Protein AF-A0A183D7R4-F1 (afdb_monomer)

Structure (mmCIF, N/CA/C/O backbone):
data_AF-A0A183D7R4-F1
#
_entry.id   AF-A0A183D7R4-F1
#
loop_
_atom_site.group_PDB
_atom_site.id
_atom_site.type_symbol
_atom_site.label_atom_id
_atom_site.label_alt_id
_atom_site.label_comp_id
_atom_site.label_asym_id
_atom_site.label_entity_id
_atom_site.label_seq_id
_atom_site.pdbx_PDB_ins_code
_atom_site.Cartn_x
_atom_site.Cartn_y
_atom_site.Cartn_z
_atom_site.occupancy
_atom_site.B_iso_or_equiv
_atom_site.auth_seq_id
_atom_site.auth_comp_id
_atom_site.auth_asym_id
_atom_site.auth_atom_id
_atom_site.pdbx_PDB_model_num
ATOM 1 N N . MET A 1 1 ? -26.078 1.541 -14.357 1.00 52.88 1 MET A N 1
ATOM 2 C CA . MET A 1 1 ? -24.646 1.192 -14.302 1.00 52.88 1 MET A CA 1
ATOM 3 C C . MET A 1 1 ? -24.391 0.589 -12.940 1.00 52.88 1 MET A C 1
ATOM 5 O O . MET A 1 1 ? -25.022 1.042 -11.991 1.00 52.88 1 MET A O 1
ATOM 9 N N . LEU A 1 2 ? -23.566 -0.450 -12.863 1.00 51.59 2 LEU A N 1
ATOM 10 C CA . LEU A 1 2 ? -23.212 -1.108 -11.606 1.00 51.59 2 LEU A CA 1
ATOM 11 C C . LEU A 1 2 ? -21.737 -0.819 -11.317 1.00 51.59 2 LEU A C 1
ATOM 13 O O . LEU A 1 2 ? -20.894 -1.116 -12.163 1.00 51.59 2 LEU A O 1
ATOM 17 N N . ALA A 1 3 ? -21.449 -0.221 -10.162 1.00 52.34 3 ALA A N 1
ATOM 18 C CA . ALA A 1 3 ? -20.092 -0.058 -9.651 1.00 52.34 3 ALA A CA 1
ATOM 19 C C . ALA A 1 3 ? -19.776 -1.248 -8.752 1.00 52.34 3 ALA A C 1
ATOM 21 O O . ALA A 1 3 ? -20.491 -1.472 -7.774 1.00 52.34 3 ALA A O 1
ATOM 22 N N . VAL A 1 4 ? -18.742 -2.008 -9.109 1.00 51.97 4 VAL A N 1
ATOM 23 C CA . VAL A 1 4 ? -18.307 -3.178 -8.345 1.00 51.97 4 VAL A CA 1
ATOM 24 C C . VAL A 1 4 ? -16.869 -2.962 -7.928 1.00 51.97 4 VAL A C 1
AT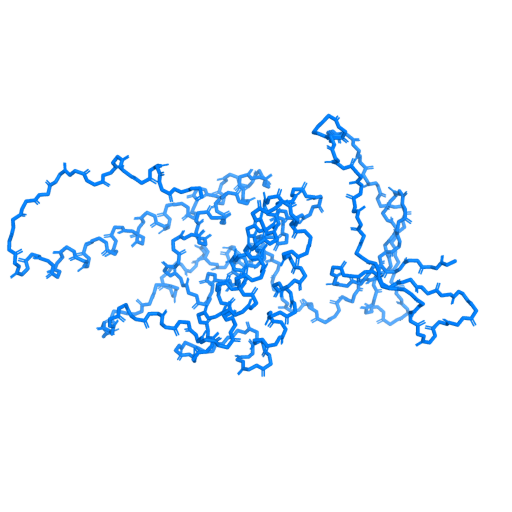OM 26 O O . VAL A 1 4 ? -15.965 -3.017 -8.759 1.00 51.97 4 VAL A O 1
ATOM 29 N N . ALA A 1 5 ? -16.648 -2.708 -6.647 1.00 53.31 5 ALA A N 1
ATOM 30 C CA . ALA A 1 5 ? -15.299 -2.682 -6.109 1.00 53.31 5 ALA A CA 1
ATOM 31 C C . ALA A 1 5 ? -14.806 -4.110 -5.885 1.00 53.31 5 ALA A C 1
ATOM 33 O O . ALA A 1 5 ? -15.478 -4.897 -5.227 1.00 53.31 5 ALA A O 1
ATOM 34 N N . LEU A 1 6 ? -13.649 -4.439 -6.455 1.00 54.78 6 LEU A N 1
ATOM 35 C CA . LEU A 1 6 ? -12.972 -5.721 -6.262 1.00 54.78 6 LEU A CA 1
ATOM 36 C C . LEU A 1 6 ? -11.860 -5.561 -5.212 1.00 54.78 6 LEU A C 1
ATOM 38 O O . LEU A 1 6 ? -11.685 -4.489 -4.640 1.00 54.78 6 LEU A O 1
ATOM 42 N N . ASN A 1 7 ? -11.055 -6.599 -4.984 1.00 49.75 7 ASN A N 1
ATOM 43 C CA . ASN A 1 7 ? -9.881 -6.579 -4.092 1.00 49.75 7 ASN A CA 1
ATOM 44 C C . ASN A 1 7 ? -8.770 -5.564 -4.494 1.00 49.75 7 ASN A C 1
ATOM 46 O O . ASN A 1 7 ? -7.647 -5.636 -3.979 1.00 49.75 7 ASN A O 1
ATOM 50 N N . GLU A 1 8 ? -9.039 -4.661 -5.438 1.00 50.88 8 GLU A N 1
ATOM 51 C CA . GLU A 1 8 ? -8.103 -3.725 -6.053 1.00 50.88 8 GLU A CA 1
ATOM 52 C C . GLU A 1 8 ? -8.611 -2.276 -5.950 1.00 50.88 8 GLU A C 1
ATOM 54 O O . GLU A 1 8 ? -9.804 -2.022 -5.826 1.00 50.88 8 GLU A O 1
ATOM 59 N N . ALA A 1 9 ? -7.685 -1.313 -6.012 1.00 53.31 9 ALA A N 1
ATOM 60 C CA . ALA A 1 9 ? -7.998 0.116 -5.981 1.00 53.31 9 ALA A CA 1
ATOM 61 C C . ALA A 1 9 ? -8.916 0.601 -7.131 1.00 53.31 9 ALA A C 1
ATOM 63 O O . ALA A 1 9 ? -9.791 1.418 -6.856 1.00 53.31 9 ALA A O 1
ATOM 64 N N . PRO A 1 10 ? -8.767 0.149 -8.394 1.00 61.41 10 PRO A N 1
ATOM 65 C CA . PRO A 1 10 ? -9.701 0.506 -9.460 1.00 61.41 10 PRO A CA 1
ATOM 66 C C . PRO A 1 10 ? -11.031 -0.271 -9.385 1.00 61.41 10 PRO A C 1
ATOM 68 O O . PRO A 1 10 ? -11.061 -1.498 -9.332 1.00 61.41 10 PRO A O 1
ATOM 71 N N . VAL A 1 11 ? -12.139 0.462 -9.469 1.00 67.06 11 VAL A N 1
ATOM 72 C CA . VAL A 1 11 ? -13.532 -0.000 -9.518 1.00 67.06 11 VAL A CA 1
ATOM 73 C C . VAL A 1 11 ? -14.027 -0.052 -10.968 1.00 67.06 11 VAL A C 1
ATOM 75 O O . VAL A 1 11 ? -14.251 0.991 -11.595 1.00 67.06 11 VAL A O 1
ATOM 78 N N . PRO A 1 12 ? -14.235 -1.249 -11.538 1.00 69.31 12 PRO A N 1
ATOM 79 C CA . PRO A 1 12 ? -14.926 -1.379 -12.811 1.00 69.31 12 PRO A CA 1
ATOM 80 C C . PRO A 1 12 ? -16.414 -0.991 -12.703 1.00 69.31 12 PRO A C 1
ATOM 82 O O . PRO A 1 12 ? -17.155 -1.447 -11.830 1.00 69.31 12 PRO A O 1
ATOM 85 N N . LEU A 1 13 ? -16.859 -0.161 -13.645 1.00 68.19 13 LEU A N 1
ATOM 86 C CA . LEU A 1 13 ? -18.248 0.183 -13.923 1.00 68.19 13 LEU A CA 1
ATOM 87 C C . LEU A 1 13 ? -18.746 -0.621 -15.120 1.00 68.19 13 LEU A C 1
ATOM 89 O O . LEU A 1 13 ? -18.213 -0.512 -16.227 1.00 68.19 13 LEU A O 1
ATOM 93 N N . TYR A 1 14 ? -19.821 -1.372 -14.911 1.00 74.88 14 TYR A N 1
ATOM 94 C CA . TYR A 1 14 ? -20.457 -2.172 -15.952 1.00 74.88 14 TYR A CA 1
ATOM 95 C C . TYR A 1 14 ? -21.757 -1.522 -16.436 1.00 74.88 14 TYR A C 1
ATOM 97 O O . TYR A 1 14 ? -22.548 -0.975 -15.649 1.00 74.88 14 TYR A O 1
ATOM 105 N N . ASP A 1 15 ? -22.009 -1.617 -17.744 1.00 75.88 15 ASP A N 1
ATOM 106 C CA . ASP A 1 15 ? -23.352 -1.417 -18.279 1.00 75.88 15 ASP A CA 1
ATOM 107 C C . ASP A 1 15 ? -24.177 -2.673 -17.975 1.00 75.88 15 ASP A C 1
ATOM 109 O O . ASP A 1 15 ? -23.778 -3.792 -18.281 1.00 75.88 15 ASP A O 1
ATOM 113 N N . ARG A 1 16 ? -25.374 -2.491 -17.412 1.00 76.44 16 ARG A N 1
ATOM 114 C CA . ARG A 1 16 ? -26.310 -3.593 -17.150 1.00 76.44 16 ARG A CA 1
ATOM 115 C C . ARG A 1 16 ? -26.701 -4.359 -18.419 1.00 76.44 16 ARG A C 1
ATOM 117 O O . ARG A 1 16 ? -27.160 -5.489 -18.322 1.00 76.44 16 ARG A O 1
ATOM 124 N N . ARG A 1 17 ? -26.565 -3.736 -19.593 1.00 79.44 17 ARG A N 1
ATOM 125 C CA . ARG A 1 17 ? -26.858 -4.346 -20.899 1.00 79.44 17 ARG A CA 1
ATOM 126 C C . ARG A 1 17 ? -25.698 -5.194 -21.427 1.00 79.44 17 ARG A C 1
ATOM 128 O O . ARG A 1 17 ? -25.916 -6.004 -22.319 1.00 79.44 17 ARG A O 1
ATOM 135 N N . ASN A 1 18 ? -24.485 -5.002 -20.905 1.00 76.25 18 ASN A N 1
ATOM 136 C CA . ASN A 1 18 ? -23.292 -5.733 -21.315 1.00 76.25 18 ASN A CA 1
ATOM 137 C C . ASN A 1 18 ? -22.317 -5.875 -20.137 1.00 76.25 18 ASN A C 1
ATOM 139 O O . ASN A 1 18 ? -21.490 -5.003 -19.877 1.00 76.25 18 ASN A O 1
ATOM 143 N N . ILE A 1 19 ? -22.423 -7.006 -19.440 1.00 75.44 19 ILE A N 1
ATOM 144 C CA . ILE A 1 19 ? -21.648 -7.305 -18.228 1.00 75.44 19 ILE A CA 1
ATOM 145 C C . ILE A 1 19 ? -20.295 -7.958 -18.577 1.00 75.44 19 ILE A C 1
ATOM 147 O O . ILE A 1 19 ? -19.408 -8.040 -17.735 1.00 75.44 19 ILE A O 1
ATOM 151 N N . ALA A 1 20 ? -20.086 -8.377 -19.832 1.00 79.00 20 ALA A N 1
ATOM 152 C CA . ALA A 1 20 ? -18.883 -9.106 -20.238 1.00 79.00 20 ALA A CA 1
ATOM 153 C C . ALA A 1 20 ? -17.601 -8.254 -20.190 1.00 79.00 20 ALA A C 1
ATOM 155 O O . ALA A 1 20 ? -16.503 -8.799 -20.092 1.00 79.00 20 ALA A O 1
ATOM 156 N N . LYS A 1 21 ? -17.720 -6.922 -20.273 1.00 79.00 21 LYS A N 1
ATOM 157 C CA . LYS A 1 21 ? -16.579 -6.002 -20.229 1.00 79.00 21 LYS A CA 1
ATOM 158 C C . LYS A 1 21 ? -16.938 -4.729 -19.454 1.00 79.00 21 LYS A C 1
ATOM 160 O O . LYS A 1 21 ? -18.023 -4.190 -19.674 1.00 79.00 21 LYS A O 1
ATOM 165 N N . PRO A 1 22 ? -16.035 -4.202 -18.605 1.00 76.88 22 PRO A N 1
ATOM 166 C CA . PRO A 1 22 ? -16.258 -2.917 -17.955 1.00 76.88 22 PRO A CA 1
ATOM 167 C C . PRO A 1 22 ? -16.343 -1.795 -18.997 1.00 76.88 22 PRO A C 1
ATOM 169 O O . PRO A 1 22 ? -15.493 -1.685 -19.884 1.00 76.88 22 PRO A O 1
ATOM 172 N N . PHE A 1 23 ? -17.376 -0.963 -18.876 1.00 77.88 23 PHE A N 1
ATOM 173 C CA . PHE A 1 23 ? -17.567 0.242 -19.684 1.00 77.88 23 PHE A CA 1
ATOM 174 C C . PHE A 1 23 ? -16.559 1.328 -19.292 1.00 77.88 23 PHE A C 1
ATOM 176 O O . PHE A 1 23 ? -16.028 2.032 -20.148 1.00 77.88 23 PHE A O 1
ATOM 183 N N . LEU A 1 24 ? -16.275 1.433 -17.996 1.00 76.00 24 LEU A N 1
ATOM 184 C CA . LEU A 1 24 ? -15.323 2.381 -17.438 1.00 76.00 24 LEU A CA 1
ATOM 185 C C . LEU A 1 24 ? -14.636 1.741 -16.235 1.00 76.00 24 LEU A C 1
ATOM 187 O O . LEU A 1 24 ? -15.223 0.904 -15.560 1.00 76.00 24 LEU A O 1
ATOM 191 N N . VAL A 1 25 ? -13.396 2.119 -15.963 1.00 70.56 25 VAL A N 1
ATOM 192 C CA . VAL A 1 25 ? -12.707 1.747 -14.728 1.00 70.56 25 VAL A CA 1
ATOM 193 C C . VAL A 1 25 ? -12.368 3.048 -14.030 1.00 70.56 25 VAL A C 1
ATOM 195 O O . VAL A 1 25 ? -11.630 3.866 -14.576 1.00 70.56 25 VAL A O 1
ATOM 198 N N . LEU A 1 26 ? -12.971 3.262 -12.869 1.00 61.94 26 LEU A N 1
ATOM 199 C CA . LEU A 1 26 ? -12.763 4.451 -12.057 1.00 61.94 26 LEU A CA 1
ATOM 200 C C . LEU A 1 26 ? -12.043 4.052 -10.796 1.00 61.94 26 LEU A C 1
ATOM 202 O O . LEU A 1 26 ? -12.326 3.009 -10.234 1.00 61.94 26 LEU A O 1
ATOM 206 N N . GLU A 1 27 ? -11.179 4.905 -10.285 1.00 59.91 27 GLU A N 1
ATOM 207 C CA . GLU A 1 27 ? -10.821 4.766 -8.886 1.00 59.91 27 GLU A CA 1
ATOM 208 C C . GLU A 1 27 ? -11.904 5.429 -8.059 1.00 59.91 27 GLU A C 1
ATOM 210 O O . GLU A 1 27 ? -12.265 6.575 -8.344 1.00 59.91 27 GLU A O 1
ATOM 215 N N . PRO A 1 28 ? -12.471 4.712 -7.078 1.00 58.22 28 PRO A N 1
ATOM 216 C CA . PRO A 1 28 ? -13.468 5.284 -6.212 1.00 58.22 28 PRO A CA 1
ATOM 217 C C . PRO A 1 28 ? -12.760 6.417 -5.482 1.00 58.22 28 PRO A C 1
ATOM 219 O O . PRO A 1 28 ? -11.913 6.176 -4.626 1.00 58.22 28 PRO A O 1
ATOM 222 N N . GLY A 1 29 ? -13.060 7.655 -5.868 1.00 54.94 29 GLY A N 1
ATOM 223 C CA . GLY A 1 29 ? -12.715 8.841 -5.104 1.00 54.94 29 GLY A CA 1
ATOM 224 C C . GLY A 1 29 ? -13.556 8.798 -3.849 1.00 54.94 29 GLY A C 1
ATOM 225 O O . GLY A 1 29 ? -14.663 9.323 -3.842 1.00 54.94 29 GLY A O 1
ATOM 226 N N . HIS A 1 30 ? -13.127 8.031 -2.854 1.00 56.38 30 HIS A N 1
ATOM 227 C CA . HIS A 1 30 ? -13.967 7.739 -1.711 1.00 56.38 30 HIS A CA 1
ATOM 228 C C . HIS A 1 30 ? -14.085 8.997 -0.877 1.00 56.38 30 HIS A C 1
ATOM 230 O O . HIS A 1 30 ? -13.169 9.353 -0.147 1.00 56.38 30 HIS A O 1
ATOM 236 N N . LEU A 1 31 ? -15.252 9.620 -1.045 1.00 49.25 31 LEU A N 1
ATOM 237 C CA . LEU A 1 31 ? -15.754 10.803 -0.374 1.00 49.25 31 LEU A CA 1
ATOM 238 C C . LEU A 1 31 ? -14.844 12.030 -0.561 1.00 49.25 31 LEU A C 1
ATOM 240 O O . LEU A 1 31 ? -13.647 11.977 -0.296 1.00 49.25 31 LEU A O 1
ATOM 244 N N . PRO A 1 32 ? -15.372 13.190 -0.976 1.00 42.00 32 PRO A N 1
ATOM 245 C CA . PRO A 1 32 ? -14.608 14.423 -0.885 1.00 42.00 32 PRO A CA 1
ATOM 246 C C . PRO A 1 32 ? -14.334 14.732 0.598 1.00 42.00 32 PRO A C 1
ATOM 248 O O . PRO A 1 32 ? -15.090 15.428 1.273 1.00 42.00 32 PRO A O 1
ATOM 251 N N . ILE A 1 33 ? -13.202 14.241 1.100 1.00 48.91 33 ILE A N 1
ATOM 252 C CA . ILE A 1 33 ? -12.453 14.839 2.206 1.00 48.91 33 ILE A CA 1
ATOM 253 C C . ILE A 1 33 ? -11.512 15.894 1.611 1.00 48.91 33 ILE A C 1
ATOM 255 O O . ILE A 1 33 ? -10.338 16.004 1.958 1.00 48.91 33 ILE A O 1
ATOM 259 N N . THR A 1 34 ? -12.001 16.649 0.629 1.00 44.50 34 THR A N 1
ATOM 260 C CA . THR A 1 34 ? -11.302 17.841 0.149 1.00 44.50 34 THR A CA 1
ATOM 261 C C . THR A 1 34 ? -11.248 18.905 1.239 1.00 44.50 34 THR A C 1
ATOM 263 O O . THR A 1 34 ? -10.403 19.788 1.166 1.00 44.50 34 THR A O 1
ATOM 266 N N . ASP A 1 35 ? -12.085 18.786 2.275 1.00 49.31 35 ASP A N 1
ATOM 267 C CA . ASP A 1 35 ? -12.008 19.608 3.466 1.00 49.31 35 ASP A CA 1
ATOM 268 C C . ASP A 1 35 ? -11.705 18.749 4.706 1.00 49.31 35 ASP A C 1
ATOM 270 O O . ASP A 1 35 ? -12.329 17.717 4.960 1.00 49.31 35 ASP A O 1
ATOM 274 N N . ALA A 1 36 ? -10.730 19.165 5.515 1.00 52.94 36 ALA A N 1
ATOM 275 C CA . ALA A 1 36 ? -10.453 18.502 6.790 1.00 52.94 36 ALA A CA 1
ATOM 276 C C . ALA A 1 36 ? -11.660 18.605 7.745 1.00 52.94 36 ALA A C 1
ATOM 278 O O . ALA A 1 36 ? -11.791 17.780 8.648 1.00 52.94 36 ALA A O 1
ATOM 279 N N . SER A 1 37 ? -12.544 19.584 7.504 1.00 50.62 37 SER A N 1
ATOM 280 C CA . SER A 1 37 ? -13.809 19.803 8.210 1.00 50.62 37 SER A CA 1
ATOM 281 C C . SER A 1 37 ? -14.916 18.800 7.829 1.00 50.62 37 SER A C 1
ATOM 283 O O . SER A 1 37 ? -15.765 18.489 8.663 1.00 50.62 37 SER A O 1
ATOM 285 N N . SER A 1 38 ? -14.889 18.236 6.609 1.00 48.59 38 SER A N 1
ATOM 286 C CA . SER A 1 38 ? -15.850 17.227 6.131 1.00 48.59 38 SER A CA 1
ATOM 287 C C . SER A 1 38 ? -15.448 15.793 6.486 1.00 48.59 38 SER A C 1
ATOM 289 O O . SER A 1 38 ? -16.197 14.852 6.200 1.00 48.59 38 SER A O 1
ATOM 291 N N . ARG A 1 39 ? -14.318 15.622 7.198 1.00 53.91 39 ARG A N 1
ATOM 292 C CA . ARG A 1 39 ? -14.022 14.435 8.017 1.00 53.91 39 ARG A CA 1
ATOM 293 C C . ARG A 1 39 ? -15.028 14.380 9.155 1.00 53.91 39 ARG A C 1
ATOM 295 O O . ARG A 1 39 ? -14.698 14.650 10.307 1.00 53.91 39 ARG A O 1
ATOM 302 N N . ASN A 1 40 ? -16.275 14.056 8.836 1.00 48.53 40 ASN A N 1
ATOM 303 C CA . ASN A 1 40 ? -17.254 13.727 9.847 1.00 48.53 40 ASN A CA 1
ATOM 304 C C . ASN A 1 40 ? -16.669 12.573 10.657 1.00 48.53 40 ASN A C 1
ATOM 306 O O . ASN A 1 40 ? -16.700 11.425 10.219 1.00 48.53 40 ASN A O 1
ATOM 310 N N . LEU A 1 41 ? -16.179 12.889 11.859 1.00 49.06 41 LEU A N 1
ATOM 311 C CA . LEU A 1 41 ? -15.721 11.935 12.872 1.00 49.06 41 LEU A CA 1
ATOM 312 C C . LEU A 1 41 ? -16.785 10.857 13.177 1.00 49.06 41 LEU A C 1
ATOM 314 O O . LEU A 1 41 ? -16.490 9.863 13.832 1.00 49.06 41 LEU A O 1
ATOM 318 N N . PHE A 1 42 ? -18.016 11.082 12.707 1.00 45.94 42 PHE A N 1
ATOM 319 C CA . PHE A 1 42 ? -19.223 10.314 12.962 1.00 45.94 42 PHE A CA 1
ATOM 320 C C . PHE A 1 42 ? -19.925 9.798 11.699 1.00 45.94 42 PHE A C 1
ATOM 322 O O . PHE A 1 42 ? -21.057 9.327 11.816 1.00 45.94 42 PHE A O 1
ATOM 329 N N . ARG A 1 43 ? -19.322 9.853 10.495 1.00 53.94 43 ARG A N 1
ATOM 330 C CA . ARG A 1 43 ? -19.908 9.127 9.352 1.00 53.94 43 ARG A CA 1
ATOM 331 C C . ARG A 1 43 ? -19.671 7.634 9.573 1.00 53.94 43 ARG A C 1
ATOM 333 O O . ARG A 1 43 ? -18.692 7.071 9.097 1.00 53.94 43 ARG A O 1
ATOM 340 N N . SER A 1 44 ? -20.560 6.993 10.326 1.00 54.12 44 SER A N 1
ATOM 341 C CA . SER A 1 44 ? -20.602 5.541 10.405 1.00 54.12 44 SER A CA 1
ATOM 342 C C . SER A 1 44 ? -21.090 5.021 9.057 1.00 54.12 44 SER A C 1
ATOM 344 O O . SER A 1 44 ? -22.277 5.023 8.733 1.00 54.12 44 SER A O 1
ATOM 346 N N . LEU A 1 45 ? -20.145 4.605 8.222 1.00 61.16 45 LEU A N 1
ATOM 347 C CA . LEU A 1 45 ? -20.461 3.750 7.093 1.00 61.16 45 LEU A CA 1
ATOM 348 C C . LEU A 1 45 ? -21.000 2.436 7.672 1.00 61.16 45 LEU A C 1
ATOM 350 O O . LEU A 1 45 ? -20.258 1.633 8.235 1.00 61.16 45 LEU A O 1
ATOM 354 N N . SER A 1 46 ? -22.318 2.264 7.629 1.00 64.69 46 SER A N 1
ATOM 355 C CA . SER A 1 46 ? -22.978 1.057 8.121 1.00 64.69 46 SER A CA 1
ATOM 356 C C . SER A 1 46 ? -22.983 0.015 7.018 1.00 64.69 46 SER A C 1
ATOM 358 O O . SER A 1 46 ? -23.372 0.297 5.891 1.00 64.69 46 SER A O 1
ATOM 360 N N . VAL A 1 47 ? -22.555 -1.208 7.312 1.00 70.19 47 VAL A N 1
ATOM 361 C CA . VAL A 1 47 ? -22.738 -2.303 6.360 1.00 70.19 47 VAL A CA 1
ATOM 362 C C . VAL A 1 47 ? -24.223 -2.652 6.341 1.00 70.19 47 VAL A C 1
ATOM 364 O O . VAL A 1 47 ? -24.769 -3.108 7.341 1.00 70.19 47 VAL A O 1
ATOM 367 N N . THR A 1 48 ? -24.886 -2.388 5.218 1.00 79.56 48 THR A N 1
ATOM 368 C CA . THR A 1 48 ? -26.340 -2.576 5.067 1.00 79.56 48 THR A CA 1
ATOM 369 C C . THR A 1 48 ? -26.690 -3.929 4.461 1.00 79.56 48 THR A C 1
ATOM 371 O O . THR A 1 48 ? -27.803 -4.415 4.638 1.00 79.56 48 THR A O 1
ATOM 374 N N . HIS A 1 49 ? -25.743 -4.561 3.765 1.00 80.12 49 HIS A N 1
ATOM 375 C CA . HIS A 1 49 ? -25.910 -5.903 3.225 1.00 80.12 49 HIS A CA 1
ATOM 376 C C . HIS A 1 49 ? -24.574 -6.642 3.195 1.00 80.12 49 HIS A C 1
ATOM 378 O O . HIS A 1 49 ? -23.560 -6.065 2.803 1.00 80.12 49 HIS A O 1
ATOM 384 N N . VAL A 1 50 ? -24.599 -7.919 3.575 1.00 83.81 50 VAL A N 1
ATOM 385 C CA . VAL A 1 50 ? -23.502 -8.877 3.412 1.00 83.81 50 VAL A CA 1
ATOM 386 C C . VAL A 1 50 ? -24.104 -10.169 2.881 1.00 83.81 50 VAL A C 1
ATOM 388 O O . VAL A 1 50 ? -25.072 -10.671 3.453 1.00 83.81 50 VAL A O 1
ATOM 391 N N . GLY A 1 51 ? -23.533 -10.713 1.814 1.00 84.88 51 GLY A N 1
ATOM 392 C CA . GLY A 1 51 ? -23.958 -11.987 1.246 1.00 84.88 5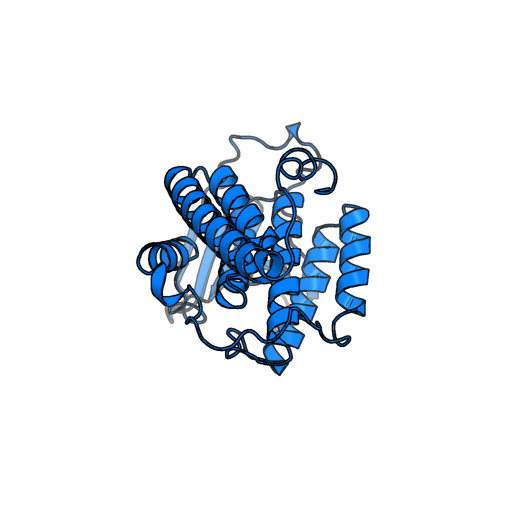1 GLY A CA 1
ATOM 393 C C . GLY A 1 51 ? -22.779 -12.743 0.655 1.00 84.88 51 GLY A C 1
ATOM 394 O O . GLY A 1 51 ? -21.841 -12.139 0.149 1.00 84.88 51 GLY A O 1
ATOM 395 N N . PHE A 1 52 ? -22.825 -14.067 0.710 1.00 84.12 52 PHE A N 1
ATOM 396 C CA . PHE A 1 52 ? -21.902 -14.910 -0.043 1.00 84.12 52 PHE A CA 1
ATOM 397 C C . PHE A 1 52 ? -22.555 -15.317 -1.361 1.00 84.12 52 PHE A C 1
ATOM 399 O O . PHE A 1 52 ? -23.779 -15.468 -1.430 1.00 84.12 52 PHE A O 1
ATOM 406 N N . ASN A 1 53 ? -21.755 -15.528 -2.403 1.00 81.88 53 ASN A N 1
ATOM 407 C CA . ASN A 1 53 ? -22.246 -16.233 -3.583 1.00 81.88 53 ASN A CA 1
ATOM 408 C C . ASN A 1 53 ? -22.514 -17.721 -3.257 1.00 81.88 53 ASN A C 1
ATOM 410 O O . ASN A 1 53 ? -22.129 -18.230 -2.203 1.00 81.88 53 ASN A O 1
ATOM 414 N N . SER A 1 54 ? -23.166 -18.446 -4.167 1.00 81.12 54 SER A N 1
ATOM 415 C CA . SER A 1 54 ? -23.543 -19.854 -3.949 1.00 81.12 54 SER A CA 1
ATOM 416 C C . SER A 1 54 ? -22.354 -20.805 -3.765 1.00 81.12 54 SER A C 1
ATOM 418 O O . SER A 1 54 ? -22.532 -21.905 -3.253 1.00 81.12 54 SER A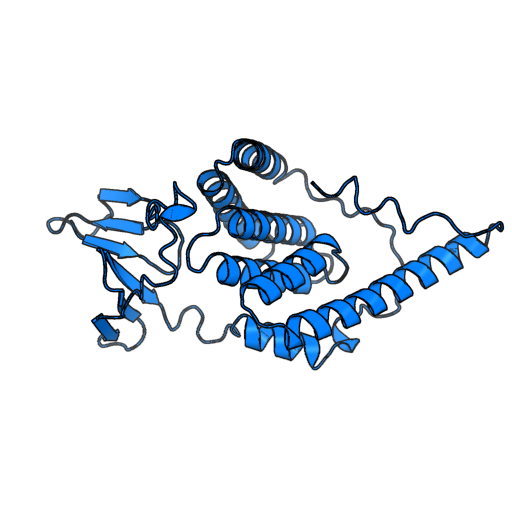 O 1
ATOM 420 N N . LEU A 1 55 ? -21.157 -20.398 -4.195 1.00 80.69 55 LEU A N 1
ATOM 421 C CA . LEU A 1 55 ? -19.916 -21.159 -4.039 1.00 80.69 55 LEU A CA 1
ATOM 422 C C . LEU A 1 55 ? -19.161 -20.803 -2.746 1.00 80.69 55 LEU A C 1
ATOM 424 O O . LEU A 1 55 ? -18.173 -21.458 -2.423 1.00 80.69 55 LEU A O 1
ATOM 428 N N . GLY A 1 56 ? -19.594 -19.773 -2.013 1.00 79.62 56 GLY A N 1
ATOM 429 C CA . GLY A 1 56 ? -18.958 -19.307 -0.779 1.00 79.62 56 GLY A CA 1
ATOM 430 C C . GLY A 1 56 ? -17.585 -18.651 -0.963 1.00 79.62 56 GLY A C 1
ATOM 431 O O . GLY A 1 56 ? -16.901 -18.402 0.027 1.00 79.62 56 GLY A O 1
ATOM 432 N N . ASN A 1 57 ? -17.157 -18.377 -2.197 1.00 77.62 57 ASN A N 1
ATOM 433 C CA . ASN A 1 57 ? -15.829 -17.831 -2.489 1.00 77.62 57 ASN A CA 1
ATOM 434 C C . ASN A 1 57 ? -15.818 -16.319 -2.749 1.00 77.62 57 ASN A C 1
ATOM 436 O O . ASN A 1 57 ? -14.746 -15.712 -2.721 1.00 77.62 57 ASN A O 1
ATOM 440 N N . GLU A 1 58 ? -16.985 -15.707 -2.948 1.00 79.75 58 GLU A N 1
ATOM 441 C CA . GLU A 1 58 ? -17.138 -14.260 -3.111 1.00 79.75 58 GLU A CA 1
ATOM 442 C C . GLU A 1 58 ? -18.091 -13.693 -2.056 1.00 79.75 58 GLU A C 1
ATOM 444 O O . GLU A 1 58 ? -19.141 -14.278 -1.783 1.00 79.75 58 GLU A O 1
ATOM 449 N N . LEU A 1 59 ? -17.730 -12.538 -1.490 1.00 82.50 59 LEU A N 1
ATOM 450 C CA . LEU A 1 59 ? -18.524 -11.777 -0.529 1.00 82.50 59 LEU A CA 1
ATOM 451 C C . LEU A 1 59 ? -19.017 -10.488 -1.181 1.00 82.50 59 LEU A C 1
ATOM 453 O O . LEU A 1 59 ? -18.208 -9.619 -1.500 1.00 82.50 59 LEU A O 1
ATOM 457 N N . ILE A 1 60 ? -20.329 -10.327 -1.319 1.00 82.19 60 ILE A N 1
ATOM 458 C CA . ILE A 1 60 ? -20.939 -9.047 -1.665 1.00 82.19 60 ILE A CA 1
ATOM 459 C C . ILE A 1 60 ? -21.183 -8.239 -0.389 1.00 82.19 60 ILE A C 1
ATOM 461 O O . ILE A 1 60 ? -21.773 -8.736 0.570 1.00 82.19 60 ILE A O 1
ATOM 465 N N . VAL A 1 61 ? -20.733 -6.989 -0.370 1.00 80.25 61 VAL A N 1
ATOM 466 C CA . VAL A 1 61 ? -20.908 -6.070 0.756 1.00 80.25 61 VAL A CA 1
ATOM 467 C C . VAL A 1 61 ? -21.442 -4.743 0.241 1.00 80.25 61 VAL A C 1
ATOM 469 O O . VAL A 1 61 ? -20.823 -4.097 -0.603 1.00 80.25 61 VAL A O 1
ATOM 472 N N . ASN A 1 62 ? -22.580 -4.310 0.773 1.00 78.19 62 ASN A N 1
ATOM 473 C CA . ASN A 1 62 ? -23.063 -2.944 0.607 1.00 78.19 62 ASN A CA 1
ATOM 474 C C . ASN A 1 62 ? -22.664 -2.138 1.840 1.00 78.19 62 ASN A C 1
ATOM 476 O O . ASN A 1 62 ? -23.208 -2.340 2.931 1.00 78.19 62 ASN A O 1
ATOM 480 N N . ILE A 1 63 ? -21.716 -1.227 1.661 1.00 71.38 63 ILE A N 1
ATOM 481 C CA . ILE A 1 63 ? -21.317 -0.288 2.701 1.00 71.38 63 ILE A CA 1
ATOM 482 C C . ILE A 1 63 ? -22.130 0.985 2.468 1.00 71.38 63 ILE A C 1
ATOM 484 O O . ILE A 1 63 ? -21.971 1.670 1.459 1.00 71.38 63 ILE A O 1
ATOM 488 N N . GLY A 1 64 ? -23.054 1.246 3.390 1.00 58.91 64 GLY A N 1
ATOM 489 C CA . GLY A 1 64 ? -24.097 2.258 3.321 1.00 58.91 64 GLY A CA 1
ATOM 490 C C . GLY A 1 64 ? -23.550 3.606 2.886 1.00 58.91 64 GLY A C 1
ATOM 491 O O . GLY A 1 64 ? -22.847 4.280 3.638 1.00 58.91 64 GLY A O 1
ATOM 492 N N . GLY A 1 65 ? -23.890 3.990 1.659 1.00 59.50 65 GLY A N 1
ATOM 493 C CA . GLY A 1 65 ? -23.549 5.298 1.132 1.00 59.50 65 GLY A CA 1
ATOM 494 C C . GLY A 1 65 ? -23.454 5.381 -0.379 1.00 59.50 65 GLY A C 1
ATOM 495 O O . GLY A 1 65 ? -23.854 6.4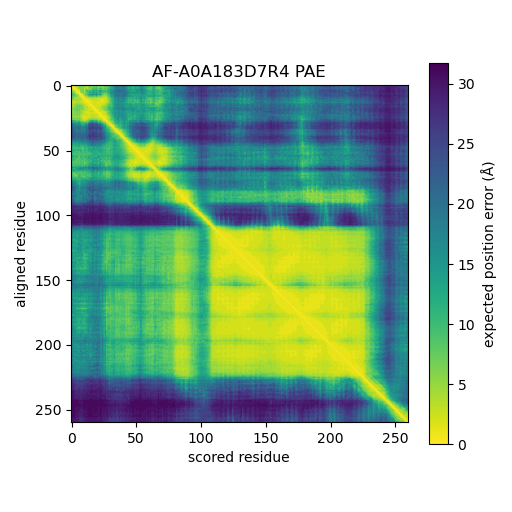19 -0.871 1.00 59.50 65 GLY A O 1
ATOM 496 N N . GLU A 1 66 ? -22.980 4.360 -1.112 1.00 59.81 66 GLU A N 1
ATOM 497 C CA . GLU A 1 66 ? -22.801 4.500 -2.578 1.00 59.81 66 GLU A CA 1
ATOM 498 C C . GLU A 1 66 ? -22.443 3.203 -3.344 1.00 59.81 66 GLU A C 1
ATOM 500 O O . GLU A 1 66 ? -22.979 2.984 -4.430 1.00 59.81 66 GLU A O 1
ATOM 505 N N . GLN A 1 67 ? -21.536 2.352 -2.837 1.00 67.06 67 GLN A N 1
ATOM 506 C CA . GLN A 1 67 ? -20.894 1.290 -3.639 1.00 67.06 67 GLN A CA 1
ATOM 507 C C . GLN A 1 67 ? -21.161 -0.126 -3.120 1.00 67.06 67 GLN A C 1
ATOM 509 O O . GLN A 1 67 ? -21.254 -0.372 -1.917 1.00 67.06 67 GLN A O 1
ATOM 514 N N . ILE A 1 68 ? -21.225 -1.068 -4.065 1.00 70.19 68 ILE A N 1
ATOM 515 C CA . ILE A 1 68 ? -21.259 -2.504 -3.801 1.00 70.19 68 ILE A CA 1
ATOM 516 C C . ILE A 1 68 ? -19.841 -3.044 -3.993 1.00 70.19 68 ILE A C 1
ATOM 518 O O . ILE A 1 68 ? -19.230 -2.879 -5.051 1.00 70.19 68 ILE A O 1
ATOM 522 N N . TYR A 1 69 ? -19.325 -3.701 -2.965 1.00 72.94 69 TYR A N 1
ATOM 523 C CA . TYR A 1 69 ? -18.027 -4.358 -2.973 1.00 72.94 69 TYR A CA 1
ATOM 524 C C . TYR A 1 69 ? -18.232 -5.855 -3.185 1.00 72.94 69 TYR A C 1
ATOM 526 O O . TYR A 1 69 ? -19.121 -6.443 -2.574 1.00 72.94 69 TYR A O 1
ATOM 534 N N . ILE A 1 70 ? -17.424 -6.471 -4.041 1.00 71.38 70 ILE A N 1
ATOM 535 C CA . ILE A 1 70 ? -17.333 -7.919 -4.207 1.00 71.38 70 ILE A CA 1
ATOM 536 C C . ILE A 1 70 ? -15.903 -8.322 -3.861 1.00 71.38 70 ILE A C 1
ATOM 538 O O . ILE A 1 70 ? -14.958 -8.016 -4.586 1.00 71.38 70 ILE A O 1
ATOM 542 N N . PHE A 1 71 ? -15.742 -9.009 -2.738 1.00 71.25 71 PHE A N 1
ATOM 543 C CA . PHE A 1 71 ? -14.450 -9.502 -2.282 1.00 71.25 71 PHE A CA 1
ATOM 544 C C . PHE A 1 71 ? -14.296 -10.969 -2.653 1.00 71.25 71 PHE A C 1
ATOM 546 O O . PHE A 1 71 ? -15.151 -11.783 -2.316 1.00 71.25 71 PHE A O 1
ATOM 553 N N . ASN A 1 72 ? -13.181 -11.331 -3.283 1.00 73.88 72 ASN A N 1
ATOM 554 C CA . ASN A 1 72 ? -12.789 -12.734 -3.387 1.00 73.88 72 ASN A CA 1
ATOM 555 C C . ASN A 1 72 ? -12.139 -13.153 -2.063 1.00 73.88 72 ASN A C 1
ATOM 557 O O . ASN A 1 72 ? -11.114 -12.588 -1.670 1.00 73.88 72 ASN A O 1
ATOM 561 N N . ILE A 1 73 ? -12.756 -14.116 -1.382 1.00 73.62 73 ILE A N 1
ATOM 562 C CA . ILE A 1 73 ? -12.397 -14.551 -0.027 1.00 73.62 73 ILE A CA 1
ATOM 563 C C . ILE A 1 73 ? -11.304 -15.623 -0.074 1.00 73.62 73 ILE A C 1
ATOM 565 O O . ILE A 1 73 ? -10.462 -15.693 0.818 1.00 73.62 73 ILE A O 1
ATOM 569 N N . LEU A 1 74 ? -11.285 -16.448 -1.125 1.00 70.25 74 LEU A N 1
ATOM 570 C CA . LEU A 1 74 ? -10.377 -17.594 -1.217 1.00 70.25 74 LEU A CA 1
ATOM 571 C C . LEU A 1 74 ? -8.993 -17.223 -1.737 1.00 70.25 74 LEU A C 1
ATOM 573 O O . LEU A 1 74 ? -8.003 -17.802 -1.298 1.00 70.25 74 LEU A O 1
ATOM 577 N N . GLU A 1 75 ? -8.899 -16.229 -2.619 1.00 64.38 75 GLU A N 1
ATOM 578 C CA . GLU A 1 75 ? -7.634 -15.840 -3.258 1.00 64.38 75 GLU A CA 1
ATOM 579 C C . GLU A 1 75 ? -6.576 -15.346 -2.251 1.00 64.38 75 GLU A C 1
ATOM 581 O O . GLU A 1 75 ? -5.388 -15.297 -2.566 1.00 64.3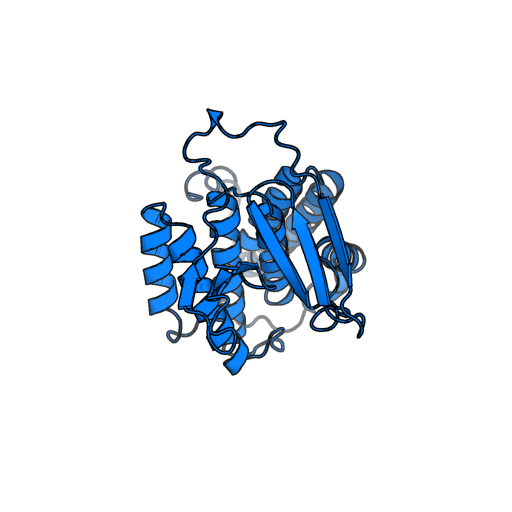8 75 GLU A O 1
ATOM 586 N N . ARG A 1 76 ? -6.993 -15.009 -1.018 1.00 60.84 76 ARG A N 1
ATOM 587 C CA . ARG A 1 76 ? -6.116 -14.566 0.081 1.00 60.84 76 ARG A CA 1
ATOM 588 C C . ARG A 1 76 ? -6.448 -15.193 1.441 1.00 60.84 76 ARG A C 1
ATOM 590 O O . ARG A 1 76 ? -5.957 -14.709 2.453 1.00 60.84 76 ARG A O 1
ATOM 597 N N . ALA A 1 77 ? -7.227 -16.279 1.491 1.00 57.03 77 ALA A N 1
ATOM 598 C CA . ALA A 1 77 ? -7.648 -16.911 2.754 1.00 57.03 77 ALA A CA 1
ATOM 599 C C . ALA A 1 77 ? -6.473 -17.402 3.623 1.00 57.03 77 ALA A C 1
ATOM 601 O O . ALA A 1 77 ? -6.585 -17.490 4.843 1.00 57.03 77 ALA A O 1
ATOM 602 N N . HIS A 1 78 ? -5.341 -17.722 2.993 1.00 54.53 78 HIS A N 1
ATOM 603 C CA . HIS A 1 78 ? -4.122 -18.160 3.672 1.00 54.53 78 HIS A CA 1
ATOM 604 C C . HIS A 1 78 ? -3.153 -17.012 3.996 1.00 54.53 78 HIS A C 1
ATOM 606 O O . HIS A 1 78 ? -2.119 -17.251 4.621 1.00 54.53 78 HIS A O 1
ATOM 612 N N . GLU A 1 79 ? -3.447 -15.778 3.570 1.00 58.47 79 GLU A N 1
ATOM 613 C CA . GLU A 1 79 ? -2.607 -14.628 3.892 1.00 58.47 79 GLU A CA 1
ATOM 614 C C . GLU A 1 79 ? -2.952 -14.124 5.302 1.00 58.47 79 GLU A C 1
ATOM 616 O O . GLU A 1 79 ? -4.098 -13.753 5.556 1.00 58.47 79 GLU A O 1
ATOM 621 N N . PRO A 1 80 ? -1.987 -14.091 6.239 1.00 59.47 80 PRO A N 1
ATOM 622 C CA . PRO A 1 80 ? -2.241 -13.546 7.563 1.00 59.47 80 PRO A CA 1
ATOM 623 C C . PRO A 1 80 ? -2.602 -12.068 7.444 1.00 59.47 80 PRO A C 1
ATOM 625 O O . PRO A 1 80 ? -1.890 -11.308 6.775 1.00 59.47 80 PRO A O 1
ATOM 628 N N . ASP A 1 81 ? -3.658 -11.652 8.144 1.00 68.44 81 ASP A N 1
ATOM 629 C CA . ASP A 1 81 ? -4.036 -10.243 8.212 1.00 68.44 81 ASP A CA 1
ATOM 630 C C . ASP A 1 81 ? -2.862 -9.385 8.743 1.00 68.44 81 ASP A C 1
ATOM 632 O O . ASP A 1 81 ? -1.887 -9.894 9.314 1.00 68.44 81 ASP A O 1
ATOM 636 N N . ALA A 1 82 ? -2.904 -8.066 8.528 1.00 69.56 82 ALA A N 1
ATOM 637 C CA . ALA A 1 82 ? -1.794 -7.194 8.926 1.00 69.56 82 ALA A CA 1
ATOM 638 C C . ALA A 1 82 ? -1.445 -7.324 10.425 1.00 69.56 82 ALA A C 1
ATOM 640 O O . ALA A 1 82 ? -0.271 -7.277 10.795 1.00 69.56 82 ALA A O 1
ATOM 641 N N . LEU A 1 83 ? -2.433 -7.545 11.294 1.00 69.69 83 LEU A N 1
ATOM 642 C CA . LEU A 1 83 ? -2.220 -7.672 12.735 1.00 69.69 83 LEU A CA 1
ATOM 643 C C . LEU A 1 83 ? -1.653 -9.046 13.108 1.00 69.69 83 LEU A C 1
ATOM 645 O O . LEU A 1 83 ? -0.741 -9.104 13.930 1.00 69.69 83 LEU A O 1
ATOM 649 N N . GLN A 1 84 ? -2.105 -10.128 12.478 1.00 72.88 84 GLN A N 1
ATOM 650 C CA . GLN A 1 84 ? -1.547 -11.475 12.624 1.00 72.88 84 GLN A CA 1
ATOM 651 C C . GLN A 1 84 ? -0.103 -11.532 12.120 1.00 72.88 84 GLN A C 1
ATOM 653 O O . GLN A 1 84 ? 0.785 -12.040 12.809 1.00 72.88 84 GLN A O 1
ATOM 658 N N . SER A 1 85 ? 0.166 -10.935 10.954 1.00 74.31 85 SER A N 1
ATOM 659 C CA . SER A 1 85 ? 1.527 -10.757 10.439 1.00 74.31 85 SER A CA 1
ATOM 660 C C . SER A 1 85 ? 2.397 -10.027 11.458 1.00 74.31 85 SER A C 1
ATOM 662 O O . SER A 1 85 ? 3.516 -10.454 11.739 1.00 74.31 85 SER A O 1
ATOM 664 N N . LEU A 1 86 ? 1.876 -8.964 12.064 1.00 75.25 86 LEU A N 1
ATOM 665 C CA . LEU A 1 86 ? 2.603 -8.204 13.067 1.00 75.25 86 LEU A CA 1
ATOM 666 C C . LEU A 1 86 ? 2.838 -8.990 14.362 1.00 75.25 86 LEU A C 1
ATOM 668 O O . LEU A 1 86 ? 3.940 -8.966 14.903 1.00 75.25 86 LEU A O 1
ATOM 672 N N . GLN A 1 87 ? 1.834 -9.714 14.848 1.00 76.31 87 GLN A N 1
ATOM 673 C CA . GLN A 1 87 ? 1.963 -10.587 16.013 1.00 76.31 87 GLN A CA 1
ATOM 674 C C . GLN A 1 87 ? 3.021 -11.667 15.780 1.00 76.31 87 GLN A C 1
ATOM 676 O O . GLN A 1 87 ? 3.851 -11.892 16.658 1.00 76.31 87 GLN A O 1
ATOM 681 N N . SER A 1 88 ? 3.056 -12.267 14.587 1.00 74.56 88 SER A N 1
ATOM 682 C CA . SER A 1 88 ? 4.074 -13.260 14.227 1.00 74.56 88 SER A CA 1
ATOM 683 C C . SER A 1 88 ? 5.495 -12.674 14.231 1.00 74.56 88 SER A C 1
ATOM 685 O O . SER A 1 88 ? 6.421 -13.312 14.737 1.00 74.56 88 SER A O 1
ATOM 687 N N . LEU A 1 89 ? 5.659 -11.433 13.750 1.00 73.69 89 LEU A N 1
ATOM 688 C CA . LEU A 1 89 ? 6.933 -10.705 13.775 1.00 73.69 89 LEU A CA 1
ATOM 689 C C . LEU A 1 89 ? 7.376 -10.394 15.210 1.00 73.69 89 LEU A C 1
ATOM 691 O O . LEU A 1 89 ? 8.545 -10.564 15.548 1.00 73.69 89 LEU A O 1
ATOM 695 N N . LEU A 1 90 ? 6.439 -9.971 16.061 1.00 72.06 90 LEU A N 1
ATOM 696 C CA . LEU A 1 90 ? 6.698 -9.653 17.467 1.00 72.06 90 LEU A CA 1
ATOM 697 C C . LEU A 1 90 ? 6.966 -10.896 18.326 1.00 72.06 90 LEU A C 1
ATOM 699 O O . LEU A 1 90 ? 7.712 -10.799 19.297 1.00 72.06 90 LEU A O 1
ATOM 703 N N . ALA A 1 91 ? 6.375 -12.045 17.989 1.00 70.25 91 ALA A N 1
ATOM 704 C CA . ALA A 1 91 ? 6.593 -13.307 18.695 1.00 70.25 91 ALA A CA 1
ATOM 705 C C . ALA A 1 91 ? 7.971 -13.922 18.395 1.00 70.25 91 ALA A C 1
ATOM 707 O O . ALA A 1 91 ? 8.536 -14.596 19.251 1.00 70.25 91 ALA A O 1
ATOM 708 N N . ASN A 1 92 ? 8.533 -13.665 17.208 1.00 64.75 92 ASN A N 1
ATOM 709 C CA . ASN A 1 92 ? 9.831 -14.194 16.778 1.00 64.75 92 ASN A CA 1
ATOM 710 C C . ASN A 1 92 ? 10.790 -13.076 16.326 1.00 64.75 92 ASN A C 1
ATOM 712 O O . ASN A 1 92 ? 11.167 -13.021 15.150 1.00 64.75 92 ASN A O 1
ATOM 716 N N . PRO A 1 93 ? 11.241 -12.196 17.239 1.00 56.59 93 PRO A N 1
ATOM 717 C CA . PRO A 1 93 ? 12.150 -11.111 16.879 1.00 56.59 93 PRO A CA 1
ATOM 718 C C . PRO A 1 93 ? 13.516 -11.634 16.397 1.00 56.59 93 PRO A C 1
ATOM 720 O O . PRO A 1 93 ? 14.141 -11.015 15.545 1.00 56.59 93 PRO A O 1
ATOM 723 N N . ILE A 1 94 ? 13.951 -12.805 16.884 1.00 49.31 94 ILE A N 1
ATOM 724 C CA . ILE A 1 94 ? 15.306 -13.352 16.684 1.00 49.31 94 ILE A CA 1
ATOM 725 C C . ILE A 1 94 ? 15.486 -14.032 15.313 1.00 49.31 94 ILE A C 1
ATOM 727 O O . ILE A 1 94 ? 16.554 -13.915 14.732 1.00 49.31 94 ILE A O 1
ATOM 731 N N . LYS A 1 95 ? 14.453 -14.672 14.737 1.00 52.12 95 LYS A N 1
ATOM 732 C CA . LYS A 1 95 ? 14.531 -15.255 13.374 1.00 52.12 95 LYS A CA 1
ATOM 733 C C . LYS A 1 95 ? 14.515 -14.202 12.255 1.00 52.12 95 LYS A C 1
ATOM 735 O O . LYS A 1 95 ? 14.916 -14.504 11.139 1.00 52.12 95 LYS A O 1
ATOM 740 N N . ASN A 1 96 ? 14.037 -12.990 12.551 1.00 46.06 96 ASN A N 1
ATOM 741 C CA . ASN A 1 96 ? 14.008 -11.858 11.618 1.00 46.06 96 ASN A CA 1
ATOM 742 C C . ASN A 1 96 ? 15.208 -10.907 11.797 1.00 46.06 96 ASN A C 1
ATOM 744 O O . ASN A 1 96 ? 15.345 -9.945 11.040 1.00 46.06 96 ASN A O 1
ATOM 748 N N . LEU A 1 97 ? 16.079 -11.162 12.783 1.00 50.25 97 LEU A N 1
ATOM 749 C CA . LEU A 1 97 ? 17.432 -10.619 12.791 1.00 50.25 97 LEU A CA 1
ATOM 750 C C . LEU A 1 97 ? 18.273 -11.508 11.864 1.00 50.25 97 LEU A C 1
ATOM 752 O O . LEU A 1 97 ? 18.362 -12.707 12.121 1.00 50.25 97 LEU A O 1
ATOM 756 N N . PRO A 1 98 ? 18.878 -10.962 10.795 1.00 46.59 98 PRO A N 1
ATOM 757 C CA . PRO A 1 98 ? 19.792 -11.732 9.966 1.00 46.59 98 PRO A CA 1
ATOM 758 C C . PRO A 1 98 ? 20.907 -12.316 10.833 1.00 46.59 98 PRO A C 1
ATOM 760 O O . PRO A 1 98 ? 21.475 -11.599 11.664 1.00 46.59 98 PRO A O 1
ATOM 763 N N . ASP A 1 99 ? 21.184 -13.599 10.609 1.00 42.19 99 ASP A N 1
ATOM 764 C CA . ASP A 1 99 ? 22.304 -14.337 11.177 1.00 42.19 99 ASP A CA 1
ATOM 765 C C . ASP A 1 99 ? 23.604 -13.526 11.062 1.00 42.19 99 ASP A C 1
ATOM 767 O O . ASP A 1 99 ? 23.802 -12.738 10.128 1.00 42.19 99 ASP A O 1
ATOM 771 N N . VAL A 1 100 ? 24.478 -13.686 12.050 1.00 43.84 100 VAL A N 1
ATOM 772 C CA . VAL A 1 100 ? 25.768 -12.997 12.158 1.00 43.84 100 VAL A CA 1
ATOM 773 C C . VAL A 1 100 ? 26.738 -13.654 11.169 1.00 43.84 100 VAL A C 1
ATOM 775 O O . VAL A 1 100 ? 27.696 -14.311 11.555 1.00 43.84 100 VAL A O 1
ATOM 778 N N . GLY A 1 101 ? 26.462 -13.504 9.874 1.00 36.94 101 GLY A N 1
ATOM 779 C CA . GLY A 1 101 ? 27.228 -14.069 8.769 1.00 36.94 101 GLY A CA 1
ATOM 780 C C . GLY A 1 101 ? 27.501 -13.012 7.703 1.00 36.94 101 GLY A C 1
ATOM 781 O O . GLY A 1 101 ? 26.581 -12.377 7.201 1.00 36.94 101 GLY A O 1
ATOM 782 N N . GLU A 1 102 ? 28.791 -12.796 7.444 1.00 36.38 102 GLU A N 1
ATOM 783 C CA . GLU A 1 102 ? 29.428 -12.042 6.354 1.00 36.38 102 GLU A CA 1
ATOM 784 C C . GLU A 1 102 ? 28.753 -10.756 5.845 1.00 36.38 102 GLU A C 1
ATOM 786 O O . GLU A 1 102 ? 27.829 -10.707 5.036 1.00 36.38 102 GLU A O 1
ATOM 791 N N . PHE A 1 103 ? 29.337 -9.648 6.291 1.00 39.88 103 PHE A N 1
ATOM 792 C CA . PHE A 1 103 ? 29.002 -8.297 5.889 1.00 39.88 103 PHE A CA 1
ATOM 793 C C . PHE A 1 103 ? 29.497 -8.001 4.464 1.00 39.88 103 PHE A C 1
ATOM 795 O O . PHE A 1 103 ? 30.613 -7.504 4.291 1.00 39.88 103 PHE A O 1
ATOM 802 N N . MET A 1 104 ? 28.641 -8.195 3.462 1.00 35.06 104 MET A N 1
ATOM 803 C CA . MET A 1 104 ? 28.766 -7.484 2.185 1.00 35.06 104 MET A CA 1
ATOM 804 C C . MET A 1 104 ? 28.239 -6.051 2.348 1.00 35.06 104 MET A C 1
ATOM 806 O O . MET A 1 104 ? 27.261 -5.803 3.051 1.00 35.06 104 MET A O 1
ATOM 810 N N . GLY A 1 105 ? 28.975 -5.086 1.797 1.00 37.47 105 GLY A N 1
ATOM 811 C CA . GLY A 1 105 ? 28.742 -3.654 1.966 1.00 37.47 105 GLY A CA 1
ATOM 812 C C . GLY A 1 105 ? 27.342 -3.191 1.552 1.00 37.47 105 GLY A C 1
ATOM 813 O O . GLY A 1 105 ? 26.655 -3.828 0.762 1.00 37.47 105 GLY A O 1
ATOM 814 N N . PHE A 1 106 ? 26.938 -2.042 2.098 1.00 42.38 106 PHE A N 1
ATOM 815 C CA . PHE A 1 106 ? 25.760 -1.284 1.682 1.00 42.38 106 PHE A CA 1
ATOM 816 C C . PHE A 1 106 ? 25.942 -0.768 0.244 1.00 42.38 106 PHE A C 1
ATOM 818 O O . PHE A 1 106 ? 26.246 0.398 0.021 1.00 42.38 106 PHE A O 1
ATOM 825 N N . GLU A 1 107 ? 25.711 -1.636 -0.730 1.00 42.50 107 GLU A N 1
ATOM 826 C CA . GLU A 1 107 ? 25.344 -1.257 -2.091 1.00 42.50 107 GLU A CA 1
ATOM 827 C C . GLU A 1 107 ? 23.992 -1.899 -2.398 1.00 42.50 107 GLU A C 1
ATOM 829 O O . GLU A 1 107 ? 23.867 -2.853 -3.159 1.00 42.50 107 GLU A O 1
ATOM 834 N N . ASN A 1 108 ? 22.951 -1.363 -1.756 1.00 52.41 108 ASN A N 1
ATOM 835 C CA . ASN A 1 108 ? 21.553 -1.627 -2.084 1.00 52.41 108 ASN A CA 1
ATOM 836 C C . ASN A 1 108 ? 21.237 -1.016 -3.458 1.00 52.41 108 ASN A C 1
ATOM 838 O O . ASN A 1 108 ? 20.525 -0.014 -3.558 1.00 52.41 108 ASN A O 1
ATOM 842 N N . THR A 1 109 ? 21.810 -1.573 -4.520 1.00 61.84 109 THR A N 1
ATOM 843 C CA . THR A 1 109 ? 21.572 -1.132 -5.889 1.00 61.84 109 THR A CA 1
ATOM 844 C C . THR A 1 109 ? 20.197 -1.623 -6.311 1.00 61.84 109 THR A C 1
ATOM 846 O O . THR A 1 109 ? 20.014 -2.692 -6.887 1.00 61.84 109 THR A O 1
ATOM 849 N N . THR A 1 110 ? 19.187 -0.810 -5.994 1.00 75.31 110 THR A N 1
ATOM 850 C CA . THR A 1 110 ? 17.922 -0.829 -6.728 1.00 75.31 110 THR A CA 1
ATOM 851 C C . THR A 1 110 ? 18.238 -0.914 -8.205 1.00 75.31 110 THR A C 1
ATOM 853 O O . THR A 1 110 ? 19.108 -0.176 -8.682 1.00 75.31 110 THR A O 1
ATOM 856 N N . THR A 1 111 ? 17.537 -1.758 -8.942 1.00 84.81 111 THR A N 1
ATOM 857 C CA . THR A 1 111 ? 17.759 -1.775 -10.378 1.00 84.81 111 THR A CA 1
ATOM 858 C C . THR A 1 111 ? 17.206 -0.495 -11.003 1.00 84.81 111 THR A C 1
ATOM 860 O O . THR A 1 111 ? 16.292 0.158 -10.476 1.00 84.81 111 THR A O 1
ATOM 863 N N . ASP A 1 112 ? 17.741 -0.139 -12.167 1.00 87.38 112 ASP A N 1
ATOM 864 C CA . ASP A 1 112 ? 17.216 0.979 -12.950 1.00 87.38 112 ASP A CA 1
ATOM 865 C C . ASP A 1 112 ? 15.844 0.668 -13.579 1.00 87.38 112 ASP A C 1
ATOM 867 O O . ASP A 1 112 ? 15.170 1.583 -14.050 1.00 87.38 112 ASP A O 1
ATOM 871 N N . VAL A 1 113 ? 15.383 -0.593 -13.520 1.00 91.75 113 VAL A N 1
ATOM 872 C CA . VAL A 1 113 ? 14.128 -1.069 -14.137 1.00 91.75 113 VAL A CA 1
ATOM 873 C C . VAL A 1 113 ? 12.921 -0.244 -13.694 1.00 91.75 113 VAL A C 1
ATOM 875 O O . VAL A 1 113 ? 12.078 0.085 -14.520 1.00 91.75 113 VAL A O 1
ATOM 878 N N . PHE A 1 114 ? 12.853 0.120 -12.410 1.00 93.69 114 PHE A N 1
ATOM 879 C CA . PHE A 1 114 ? 11.723 0.860 -11.833 1.00 93.69 114 PHE A CA 1
ATOM 880 C C . PHE A 1 114 ? 12.046 2.323 -11.522 1.00 93.69 114 PHE A C 1
ATOM 882 O O . PHE A 1 114 ? 11.259 3.007 -10.863 1.00 93.69 114 PHE A O 1
ATOM 889 N N . LYS A 1 115 ? 13.201 2.831 -11.968 1.00 92.44 115 LYS A N 1
ATOM 890 C CA . LYS A 1 115 ? 13.627 4.209 -11.686 1.00 92.44 115 LYS A CA 1
AT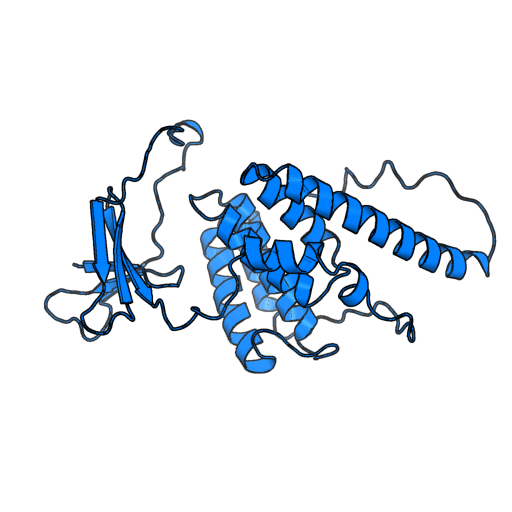OM 891 C C . LYS A 1 115 ? 12.645 5.227 -12.263 1.00 92.44 115 LYS A C 1
ATOM 893 O O . LYS A 1 115 ? 12.241 6.147 -11.559 1.00 92.44 115 LYS A O 1
ATOM 898 N N . LYS A 1 116 ? 12.193 5.016 -13.503 1.00 95.06 116 LYS A N 1
ATOM 899 C CA . LYS A 1 116 ? 11.221 5.893 -14.173 1.00 95.06 116 LYS A CA 1
ATOM 900 C C . LYS A 1 116 ? 9.885 5.930 -13.431 1.00 95.06 116 LYS A C 1
ATOM 902 O O . LYS A 1 116 ? 9.325 7.004 -13.226 1.00 95.06 116 LYS A O 1
ATOM 907 N N . GLU A 1 117 ? 9.370 4.775 -13.018 1.00 94.75 117 GLU A N 1
ATOM 908 C CA . GLU A 1 117 ? 8.130 4.676 -12.251 1.00 94.75 117 GLU A CA 1
ATOM 909 C C . GLU A 1 117 ? 8.249 5.348 -10.879 1.00 94.75 117 GLU A C 1
ATOM 911 O O . GLU A 1 117 ? 7.323 6.058 -10.487 1.00 94.75 117 GLU A O 1
ATOM 916 N N . ARG A 1 118 ? 9.383 5.177 -10.182 1.00 93.62 118 ARG A N 1
ATOM 917 C CA . ARG A 1 118 ? 9.648 5.844 -8.897 1.00 93.62 118 ARG A CA 1
ATOM 918 C C . ARG A 1 118 ? 9.671 7.365 -9.042 1.00 93.62 118 ARG A C 1
ATOM 920 O O . ARG A 1 118 ? 8.988 8.038 -8.276 1.00 93.62 118 ARG A O 1
ATOM 927 N N . GLU A 1 119 ? 10.388 7.900 -10.029 1.00 94.75 119 GLU A N 1
ATOM 928 C CA . GLU A 1 119 ? 10.434 9.353 -10.256 1.00 94.75 119 GLU A CA 1
ATOM 929 C C . GLU A 1 119 ? 9.065 9.909 -10.660 1.00 94.75 119 GLU A C 1
ATOM 931 O O . GLU A 1 119 ? 8.622 10.918 -10.117 1.00 94.75 119 GLU A O 1
ATOM 936 N N . ARG A 1 120 ? 8.331 9.215 -11.538 1.00 95.25 120 ARG A N 1
ATOM 937 C CA . ARG A 1 120 ? 6.977 9.634 -11.928 1.00 95.25 120 ARG A CA 1
ATOM 938 C C . ARG A 1 120 ? 6.023 9.678 -10.735 1.00 95.25 120 ARG A C 1
ATOM 940 O O . ARG A 1 120 ? 5.304 10.655 -10.559 1.00 95.25 120 ARG A O 1
ATOM 947 N N . ALA A 1 121 ? 6.032 8.645 -9.896 1.00 94.12 121 ALA A N 1
ATOM 948 C CA . ALA A 1 121 ? 5.204 8.623 -8.696 1.00 94.12 121 ALA A CA 1
ATOM 949 C C . ALA A 1 121 ? 5.639 9.674 -7.664 1.00 94.12 121 ALA A C 1
ATOM 951 O O . ALA A 1 121 ? 4.795 10.211 -6.954 1.00 94.12 121 ALA A O 1
ATOM 952 N N . LYS A 1 122 ? 6.937 9.993 -7.587 1.00 93.81 122 LYS A N 1
ATOM 953 C CA . LYS A 1 122 ? 7.461 11.066 -6.734 1.00 93.81 122 LYS A CA 1
ATOM 954 C C . LYS A 1 122 ? 6.965 12.443 -7.178 1.00 93.81 122 LYS A C 1
ATOM 956 O O . LYS A 1 122 ? 6.601 13.239 -6.321 1.00 93.81 122 LYS A O 1
ATOM 961 N N . ILE A 1 123 ? 6.897 12.704 -8.486 1.00 96.31 123 ILE A N 1
ATOM 962 C CA . ILE A 1 123 ? 6.307 13.940 -9.027 1.00 96.31 123 ILE A CA 1
ATOM 963 C C . ILE A 1 123 ? 4.840 14.054 -8.595 1.00 96.31 123 ILE A C 1
ATOM 965 O O . ILE A 1 123 ? 4.477 15.044 -7.966 1.00 96.31 123 ILE A O 1
ATOM 969 N N . HIS A 1 124 ? 4.032 13.014 -8.832 1.00 93.69 124 HIS A N 1
ATOM 970 C CA . HIS A 1 124 ? 2.632 12.985 -8.387 1.00 93.69 124 HIS A CA 1
ATOM 971 C C . HIS A 1 124 ? 2.505 13.198 -6.871 1.00 93.69 124 HIS A C 1
ATOM 973 O O . HIS A 1 124 ? 1.700 14.002 -6.412 1.00 93.69 124 HIS A O 1
ATOM 979 N N . PHE A 1 125 ? 3.349 12.536 -6.077 1.00 92.12 125 PHE A N 1
ATOM 980 C CA . PHE A 1 125 ? 3.351 12.689 -4.623 1.00 92.12 125 PHE A CA 1
ATOM 981 C C . PHE A 1 125 ? 3.649 14.130 -4.184 1.00 92.12 125 PHE A C 1
ATOM 983 O O . PHE A 1 125 ? 2.958 14.655 -3.314 1.00 92.12 125 PHE A O 1
ATOM 990 N N . ASN A 1 126 ? 4.644 14.779 -4.795 1.00 94.25 126 ASN A N 1
ATOM 991 C CA . ASN A 1 126 ? 5.010 16.164 -4.490 1.00 94.25 126 ASN A CA 1
ATOM 992 C C . ASN A 1 126 ? 3.916 17.161 -4.901 1.00 94.25 126 ASN A C 1
ATOM 994 O O . ASN A 1 126 ? 3.741 18.181 -4.238 1.00 94.25 126 ASN A O 1
ATOM 998 N N . ASN A 1 127 ? 3.150 16.841 -5.945 1.00 93.38 127 ASN A N 1
ATOM 999 C CA . ASN A 1 127 ? 1.996 17.622 -6.386 1.00 93.38 127 ASN A CA 1
ATOM 1000 C C . ASN A 1 127 ? 0.730 17.370 -5.540 1.00 93.38 127 ASN A C 1
ATOM 1002 O O . ASN A 1 127 ? -0.320 17.932 -5.834 1.00 93.38 127 ASN A O 1
ATOM 1006 N N . ASN A 1 128 ? 0.806 16.541 -4.489 1.00 89.88 128 ASN A N 1
ATOM 1007 C CA . ASN A 1 128 ? -0.333 16.046 -3.701 1.00 89.88 128 ASN A CA 1
ATOM 1008 C C . ASN A 1 128 ? -1.344 15.194 -4.498 1.00 89.88 128 ASN A C 1
ATOM 1010 O O . ASN A 1 128 ? -2.446 14.917 -4.026 1.00 89.88 128 ASN A O 1
ATOM 1014 N N . GLU A 1 129 ? -0.956 14.700 -5.673 1.00 90.06 129 GLU A N 1
ATOM 1015 C CA . GLU A 1 129 ? -1.724 13.769 -6.507 1.00 90.06 129 GLU A CA 1
ATOM 1016 C C . GLU A 1 129 ? -1.509 12.329 -6.001 1.00 90.06 129 GLU A C 1
ATOM 1018 O O . GLU A 1 129 ? -0.964 11.454 -6.683 1.00 90.06 129 GLU A O 1
ATOM 1023 N N . PHE A 1 130 ? -1.877 12.066 -4.741 1.00 89.38 130 PHE A N 1
ATOM 1024 C CA . PHE A 1 130 ? -1.543 10.798 -4.077 1.00 89.38 130 PHE A CA 1
ATOM 1025 C C . PHE A 1 130 ? -2.167 9.578 -4.757 1.00 89.38 130 PHE A C 1
ATOM 1027 O O . PHE A 1 130 ? -1.559 8.510 -4.776 1.00 89.38 130 PHE A O 1
ATOM 1034 N N . THR A 1 131 ? -3.355 9.733 -5.335 1.00 87.94 131 THR A N 1
ATOM 1035 C CA . THR A 1 131 ? -4.053 8.678 -6.076 1.00 87.94 131 THR A CA 1
ATOM 1036 C C . THR A 1 131 ? -3.241 8.239 -7.298 1.00 87.94 131 THR A C 1
ATOM 1038 O O . THR A 1 131 ? -2.891 7.065 -7.417 1.00 87.94 131 THR A O 1
ATOM 1041 N N . ASP A 1 132 ? -2.783 9.180 -8.126 1.00 89.38 132 ASP A N 1
ATOM 1042 C CA . ASP A 1 132 ? -1.948 8.877 -9.295 1.00 89.38 132 ASP A CA 1
ATOM 1043 C C . ASP A 1 132 ? -0.585 8.277 -8.923 1.00 89.38 132 ASP A C 1
ATOM 1045 O O . ASP A 1 132 ? -0.078 7.366 -9.602 1.00 89.38 132 ASP A O 1
ATOM 1049 N N . ALA A 1 133 ? -0.009 8.727 -7.803 1.00 92.12 133 ALA A N 1
ATOM 1050 C CA . ALA A 1 133 ? 1.189 8.119 -7.234 1.00 92.12 133 ALA A CA 1
ATOM 1051 C C . ALA A 1 133 ? 0.939 6.649 -6.844 1.00 92.12 133 ALA A C 1
ATOM 1053 O O . ALA A 1 133 ? 1.711 5.766 -7.238 1.00 92.12 133 ALA A O 1
ATOM 1054 N N . ILE A 1 134 ? -0.161 6.361 -6.139 1.00 90.62 134 ILE A N 1
ATOM 1055 C CA . ILE A 1 134 ? -0.565 5.003 -5.731 1.00 90.62 134 ILE A CA 1
ATOM 1056 C C . ILE A 1 134 ? -0.774 4.104 -6.948 1.00 90.62 134 ILE A C 1
ATOM 1058 O O . ILE A 1 134 ? -0.330 2.953 -6.936 1.00 90.62 134 ILE A O 1
ATOM 1062 N N . ASN A 1 135 ? -1.375 4.612 -8.020 1.00 89.38 135 ASN A N 1
ATOM 1063 C CA . ASN A 1 135 ? -1.607 3.839 -9.244 1.00 89.38 135 ASN A CA 1
ATOM 1064 C C . ASN A 1 135 ? -0.323 3.499 -9.965 1.00 89.38 135 ASN A C 1
ATOM 1066 O O . ASN A 1 135 ? -0.137 2.377 -10.447 1.00 89.38 135 ASN A O 1
ATOM 1070 N N . THR A 1 136 ? 0.579 4.474 -10.027 1.00 92.94 136 THR A N 1
ATOM 1071 C CA . THR A 1 136 ? 1.901 4.274 -10.604 1.00 92.94 136 THR A CA 1
ATOM 1072 C C . THR A 1 136 ? 2.661 3.205 -9.826 1.00 92.94 136 THR A C 1
ATOM 1074 O O . THR A 1 136 ? 3.172 2.266 -10.444 1.00 92.94 136 THR A O 1
ATOM 1077 N N . TYR A 1 137 ? 2.664 3.278 -8.491 1.00 96.19 137 TYR A N 1
ATOM 1078 C CA . TYR A 1 137 ? 3.284 2.252 -7.657 1.00 96.19 137 TYR A CA 1
ATOM 1079 C C . TYR A 1 137 ? 2.593 0.895 -7.779 1.00 96.19 137 TYR A C 1
ATOM 1081 O O . TYR A 1 137 ? 3.279 -0.110 -7.911 1.00 96.19 137 TYR A O 1
ATOM 1089 N N . SER A 1 138 ? 1.263 0.838 -7.804 1.00 93.12 138 SER A N 1
ATOM 1090 C CA . SER A 1 138 ? 0.518 -0.424 -7.908 1.00 93.12 138 SER A CA 1
ATOM 1091 C C . SER A 1 138 ? 0.836 -1.163 -9.207 1.00 93.12 138 SER A C 1
ATOM 1093 O O . SER A 1 138 ? 1.143 -2.354 -9.181 1.00 93.12 138 SER A O 1
ATOM 1095 N N . ARG A 1 139 ? 0.885 -0.449 -10.340 1.00 93.19 139 ARG A N 1
ATOM 1096 C CA . ARG A 1 139 ? 1.314 -1.032 -11.623 1.00 93.19 139 ARG A CA 1
ATOM 1097 C C . ARG A 1 139 ? 2.776 -1.485 -11.589 1.00 93.19 139 ARG A C 1
ATOM 1099 O O . ARG A 1 139 ? 3.098 -2.534 -12.142 1.00 93.19 139 ARG A O 1
ATOM 1106 N N . ALA A 1 140 ? 3.661 -0.709 -10.961 1.00 94.88 140 ALA A N 1
ATOM 1107 C CA . ALA A 1 140 ? 5.072 -1.067 -10.826 1.00 94.88 140 ALA A CA 1
ATOM 1108 C C . ALA A 1 140 ? 5.275 -2.308 -9.940 1.00 94.88 140 ALA A C 1
ATOM 1110 O O . ALA A 1 140 ? 6.066 -3.178 -10.293 1.00 94.88 140 ALA A O 1
ATOM 1111 N N . ILE A 1 141 ? 4.522 -2.431 -8.844 1.00 95.06 141 ILE A N 1
ATOM 1112 C CA . ILE A 1 141 ? 4.543 -3.595 -7.949 1.00 95.06 141 ILE A CA 1
ATOM 1113 C C . ILE A 1 141 ? 4.119 -4.846 -8.711 1.00 95.06 141 ILE A C 1
ATOM 1115 O O . ILE A 1 141 ? 4.862 -5.817 -8.695 1.00 95.06 141 ILE A O 1
ATOM 1119 N N . LEU A 1 142 ? 3.007 -4.810 -9.455 1.00 92.38 142 LEU A N 1
ATOM 1120 C CA . LEU A 1 142 ? 2.564 -5.958 -10.259 1.00 92.38 142 LEU A CA 1
ATOM 1121 C C . LEU A 1 142 ? 3.623 -6.400 -11.279 1.00 92.38 142 LEU A C 1
ATOM 1123 O O . LEU A 1 142 ? 3.833 -7.593 -11.488 1.00 92.38 142 LEU A O 1
ATOM 1127 N N . LYS A 1 143 ? 4.316 -5.450 -11.918 1.00 94.56 143 LYS A N 1
ATOM 1128 C CA . LYS A 1 143 ? 5.441 -5.765 -12.811 1.00 94.56 143 LYS A CA 1
ATOM 1129 C C . LYS A 1 143 ? 6.618 -6.379 -12.047 1.00 94.56 143 LYS A C 1
ATOM 1131 O O . LYS A 1 143 ? 7.204 -7.337 -12.531 1.00 94.56 143 LYS A O 1
ATOM 1136 N N . CYS A 1 144 ? 6.961 -5.842 -10.878 1.00 93.81 144 CYS A N 1
ATOM 1137 C CA . CYS A 1 144 ? 8.061 -6.338 -10.052 1.00 93.81 144 CYS A CA 1
ATOM 1138 C C . CYS A 1 144 ? 7.776 -7.748 -9.514 1.00 93.81 144 CYS A C 1
ATOM 1140 O O . CYS A 1 144 ? 8.629 -8.624 -9.603 1.00 93.81 144 CYS A O 1
ATOM 1142 N N . GLU A 1 145 ? 6.548 -8.009 -9.069 1.00 93.00 145 GLU A N 1
ATOM 1143 C CA . GLU A 1 145 ? 6.099 -9.326 -8.608 1.00 93.00 145 GLU A CA 1
ATOM 1144 C C . GLU A 1 145 ? 6.196 -10.393 -9.698 1.00 93.00 145 GLU A C 1
ATOM 1146 O O . GLU A 1 145 ? 6.547 -11.531 -9.406 1.00 93.00 145 GLU A O 1
ATOM 1151 N N . LYS A 1 146 ? 5.957 -10.037 -10.966 1.00 92.94 146 LYS A N 1
ATOM 1152 C CA . LYS A 1 146 ? 6.181 -10.960 -12.089 1.00 92.94 146 LYS A CA 1
ATOM 1153 C C . LYS A 1 146 ? 7.655 -11.339 -12.268 1.00 92.94 146 LYS A C 1
ATOM 1155 O O . LYS A 1 146 ? 7.930 -12.385 -12.841 1.00 92.94 146 LYS A O 1
ATOM 1160 N N . LEU A 1 147 ? 8.586 -10.504 -11.802 1.00 92.94 147 LEU A N 1
ATOM 1161 C CA . LEU A 1 147 ? 10.028 -10.741 -11.911 1.00 92.94 147 LEU A CA 1
ATOM 1162 C C . LEU A 1 147 ? 10.606 -11.482 -10.701 1.00 92.94 147 LEU A C 1
ATOM 1164 O O . LEU A 1 147 ? 11.566 -12.225 -10.867 1.00 92.94 147 LEU A O 1
ATOM 1168 N N . CYS A 1 148 ? 10.083 -11.251 -9.493 1.00 90.06 148 CYS A N 1
ATOM 1169 C CA . CYS A 1 148 ? 10.681 -11.763 -8.251 1.00 90.06 148 CYS A CA 1
ATOM 1170 C C . CYS A 1 148 ? 9.728 -12.541 -7.335 1.00 90.06 148 CYS A C 1
ATOM 1172 O O . CYS A 1 148 ? 10.149 -13.034 -6.289 1.00 90.06 148 CYS A O 1
ATOM 1174 N N . GLY A 1 149 ? 8.457 -12.661 -7.712 1.00 89.06 149 GLY A N 1
ATOM 1175 C CA . GLY A 1 149 ? 7.399 -13.189 -6.859 1.00 89.06 149 GLY A CA 1
ATOM 1176 C C . GLY A 1 149 ? 6.909 -12.178 -5.816 1.00 89.06 149 GLY A C 1
ATOM 1177 O O . GLY A 1 149 ? 7.419 -11.065 -5.678 1.00 89.06 149 GLY A O 1
ATOM 1178 N N . ARG A 1 150 ? 5.878 -12.560 -5.051 1.00 85.62 150 ARG A N 1
ATOM 1179 C CA . ARG A 1 150 ? 5.330 -11.702 -3.985 1.00 85.62 150 ARG A CA 1
ATOM 1180 C C . ARG A 1 150 ? 6.265 -11.567 -2.784 1.00 85.62 150 ARG A C 1
ATOM 1182 O O . ARG A 1 150 ? 6.357 -10.484 -2.200 1.00 85.62 150 ARG A O 1
ATOM 1189 N N . ILE A 1 151 ? 6.914 -12.663 -2.409 1.00 84.25 151 ILE A N 1
ATOM 1190 C CA . ILE A 1 151 ? 7.879 -12.741 -1.314 1.00 84.25 151 ILE A CA 1
ATOM 1191 C C . ILE A 1 151 ? 9.176 -13.267 -1.935 1.00 84.25 151 ILE A C 1
ATOM 1193 O O . ILE A 1 151 ? 9.336 -14.481 -2.059 1.00 84.25 151 ILE A O 1
ATOM 1197 N N . PRO A 1 152 ? 10.050 -12.371 -2.420 1.00 86.69 152 PRO A N 1
ATOM 1198 C CA . PRO A 1 152 ? 11.285 -12.781 -3.064 1.00 86.69 152 PRO A CA 1
ATOM 1199 C C . PRO A 1 152 ? 12.224 -13.462 -2.058 1.00 86.69 152 PRO A C 1
ATOM 1201 O O . PRO A 1 152 ? 12.241 -13.076 -0.885 1.00 86.69 152 PRO A O 1
ATOM 1204 N N . PRO A 1 153 ? 13.036 -14.441 -2.496 1.00 82.56 153 PRO A N 1
ATOM 1205 C CA . PRO A 1 153 ? 14.060 -15.024 -1.643 1.00 82.56 153 PRO A CA 1
ATOM 1206 C C . PRO A 1 153 ? 15.124 -13.973 -1.264 1.00 82.56 153 PRO A C 1
ATOM 1208 O O . PRO A 1 153 ? 15.346 -13.018 -2.025 1.00 82.56 153 PRO A O 1
ATOM 1211 N N . PRO A 1 154 ? 15.810 -14.138 -0.116 1.00 78.44 154 PRO A N 1
ATOM 1212 C CA . PRO A 1 154 ? 16.894 -13.247 0.289 1.00 78.44 154 PRO A CA 1
ATOM 1213 C C . PRO A 1 154 ? 17.956 -13.117 -0.812 1.00 78.44 154 PRO A C 1
ATOM 1215 O O . PRO A 1 154 ? 18.376 -14.113 -1.395 1.00 78.44 154 PRO A O 1
ATOM 1218 N N . GLY A 1 155 ? 18.379 -11.887 -1.114 1.00 77.44 155 GLY A N 1
ATOM 1219 C CA . GLY A 1 155 ? 19.394 -11.614 -2.141 1.00 77.44 155 GLY A CA 1
ATOM 1220 C C . GLY A 1 155 ? 18.886 -11.575 -3.589 1.00 77.44 155 GLY A C 1
ATOM 1221 O O . GLY A 1 155 ? 19.684 -11.368 -4.502 1.00 77.44 155 GLY A O 1
ATOM 1222 N N . HIS A 1 156 ? 17.579 -11.726 -3.841 1.00 87.38 156 HIS A N 1
ATOM 1223 C CA . HIS A 1 156 ? 17.041 -11.578 -5.195 1.00 87.38 156 HIS A CA 1
ATOM 1224 C C . HIS A 1 156 ? 17.273 -10.158 -5.746 1.00 87.38 156 HIS A C 1
ATOM 1226 O O . HIS A 1 156 ? 16.962 -9.167 -5.084 1.00 87.38 156 HIS A O 1
ATOM 1232 N N . LYS A 1 157 ? 17.718 -10.050 -7.007 1.00 88.50 157 LYS A N 1
ATOM 1233 C CA . LYS A 1 157 ? 18.078 -8.780 -7.674 1.00 88.50 157 LYS A CA 1
ATOM 1234 C C . LYS A 1 157 ? 17.020 -7.672 -7.536 1.00 88.50 157 LYS A C 1
ATOM 1236 O O . LYS A 1 157 ? 17.353 -6.517 -7.311 1.00 88.50 157 LYS A O 1
ATOM 1241 N N . HIS A 1 158 ? 15.741 -8.028 -7.660 1.00 90.06 158 HIS A N 1
ATOM 1242 C CA . HIS A 1 158 ? 14.605 -7.096 -7.571 1.00 90.06 158 HIS A CA 1
ATOM 1243 C C . HIS A 1 158 ? 13.937 -7.016 -6.186 1.00 90.06 158 HIS A C 1
ATOM 1245 O O . HIS A 1 158 ? 12.905 -6.359 -6.045 1.00 90.06 158 HIS A O 1
ATOM 1251 N N . ALA A 1 159 ? 14.483 -7.669 -5.153 1.00 90.56 159 ALA A N 1
ATOM 1252 C CA . ALA A 1 159 ? 13.892 -7.634 -3.812 1.00 90.56 159 ALA A CA 1
ATOM 1253 C C . ALA A 1 159 ? 13.850 -6.205 -3.253 1.00 90.56 159 ALA A C 1
ATOM 1255 O O . ALA A 1 159 ? 12.803 -5.743 -2.797 1.00 90.56 159 ALA A O 1
ATOM 1256 N N . MET A 1 160 ? 14.958 -5.467 -3.369 1.00 90.50 160 MET A N 1
ATOM 1257 C CA . MET A 1 160 ? 15.022 -4.089 -2.880 1.00 90.50 160 MET A CA 1
ATOM 1258 C C . MET A 1 160 ? 14.118 -3.141 -3.682 1.00 90.50 160 MET A C 1
ATOM 1260 O O . MET A 1 160 ? 13.491 -2.253 -3.106 1.00 90.50 160 MET A O 1
ATOM 1264 N N . ASP A 1 161 ? 13.969 -3.356 -4.995 1.00 92.44 161 ASP A N 1
ATOM 1265 C CA . ASP A 1 161 ? 13.009 -2.592 -5.799 1.00 92.44 161 ASP A CA 1
ATOM 1266 C C . ASP A 1 161 ? 11.581 -2.778 -5.282 1.00 92.44 161 ASP A C 1
ATOM 1268 O O . ASP A 1 161 ? 10.878 -1.793 -5.051 1.00 92.44 161 ASP A O 1
ATOM 1272 N N . LEU A 1 162 ? 11.165 -4.026 -5.046 1.00 94.25 162 LEU A N 1
ATOM 1273 C CA . LEU A 1 162 ? 9.848 -4.333 -4.493 1.00 94.25 162 LEU A CA 1
ATOM 1274 C C . LEU A 1 162 ? 9.658 -3.712 -3.101 1.00 94.25 162 LEU A C 1
ATOM 1276 O O . LEU A 1 162 ? 8.620 -3.098 -2.851 1.00 94.25 162 LEU A O 1
ATOM 1280 N N . CYS A 1 163 ? 10.663 -3.813 -2.223 1.00 93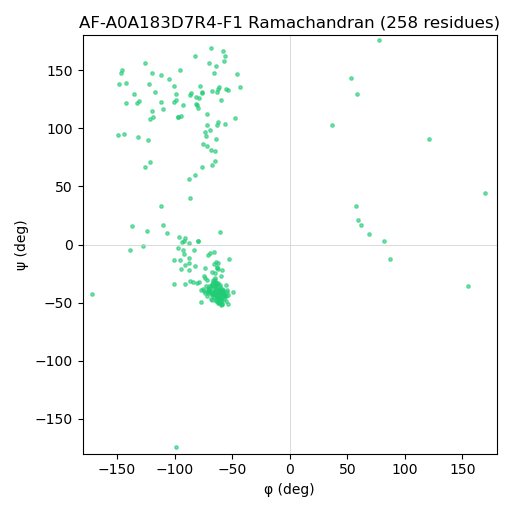.56 163 CYS A N 1
ATOM 1281 C CA . CYS A 1 163 ? 10.636 -3.201 -0.894 1.00 93.56 163 CYS A CA 1
ATOM 1282 C C . CYS A 1 163 ? 10.372 -1.690 -0.970 1.00 93.56 163 CYS A C 1
ATOM 1284 O O . CYS A 1 163 ? 9.491 -1.181 -0.276 1.00 93.56 163 CYS A O 1
ATOM 1286 N N . LEU A 1 164 ? 11.091 -0.965 -1.833 1.00 93.31 164 LEU A N 1
ATOM 1287 C CA . LEU A 1 164 ? 10.911 0.481 -1.978 1.00 93.31 164 LEU A CA 1
ATOM 1288 C C . LEU A 1 164 ? 9.565 0.856 -2.595 1.00 93.31 164 LEU A C 1
ATOM 1290 O O . LEU A 1 164 ? 8.943 1.819 -2.146 1.00 93.31 164 LEU A O 1
ATOM 1294 N N . LEU A 1 165 ? 9.106 0.115 -3.608 1.00 95.38 165 LEU A N 1
ATOM 1295 C CA . LEU A 1 165 ? 7.805 0.360 -4.233 1.00 95.38 165 LEU A CA 1
ATOM 1296 C C . LEU A 1 165 ? 6.666 0.191 -3.214 1.00 95.38 165 LEU A C 1
ATOM 1298 O O . LEU A 1 165 ? 5.811 1.071 -3.114 1.00 95.38 165 LEU A O 1
ATOM 1302 N N . LEU A 1 166 ? 6.699 -0.881 -2.413 1.00 95.56 166 LEU A N 1
ATOM 1303 C CA . LEU A 1 166 ? 5.747 -1.114 -1.320 1.00 95.56 166 LEU A CA 1
ATOM 1304 C C . LEU A 1 166 ? 5.842 -0.020 -0.253 1.00 95.56 166 LEU A C 1
ATOM 1306 O O . LEU A 1 166 ? 4.836 0.589 0.105 1.00 95.56 166 LEU A O 1
ATOM 1310 N N . ALA A 1 167 ? 7.054 0.291 0.216 1.00 94.88 167 ALA A N 1
ATOM 1311 C CA . ALA A 1 167 ? 7.258 1.308 1.240 1.00 94.88 167 ALA A CA 1
ATOM 1312 C C . ALA A 1 167 ? 6.725 2.678 0.800 1.00 94.88 167 ALA A C 1
ATOM 1314 O O . ALA A 1 167 ? 6.128 3.399 1.607 1.00 94.88 167 ALA A O 1
ATOM 1315 N N . ASN A 1 168 ? 6.950 3.055 -0.460 1.00 95.56 168 ASN A N 1
ATOM 1316 C CA . ASN A 1 168 ? 6.521 4.338 -1.006 1.00 95.56 168 ASN A CA 1
ATOM 1317 C C . ASN A 1 168 ? 5.020 4.380 -1.287 1.00 95.56 168 ASN A C 1
ATOM 1319 O O . ASN A 1 168 ? 4.399 5.396 -0.975 1.00 95.56 168 ASN A O 1
ATOM 1323 N N . ARG A 1 169 ? 4.413 3.290 -1.775 1.00 96.00 169 ARG A N 1
ATOM 1324 C CA . ARG A 1 169 ? 2.948 3.205 -1.874 1.00 96.00 169 ARG A CA 1
ATOM 1325 C C . ARG A 1 169 ? 2.295 3.325 -0.496 1.00 96.00 169 ARG A C 1
ATOM 1327 O O . ARG A 1 169 ? 1.388 4.135 -0.328 1.00 96.00 169 ARG A O 1
ATOM 1334 N N . GLY A 1 170 ? 2.851 2.644 0.508 1.00 94.88 170 GLY A N 1
ATOM 1335 C CA . GLY A 1 170 ? 2.452 2.788 1.908 1.00 94.88 170 GLY A CA 1
ATOM 1336 C C . GLY A 1 170 ? 2.513 4.235 2.408 1.00 94.88 170 GLY A C 1
ATOM 1337 O O . GLY A 1 170 ? 1.611 4.691 3.110 1.00 94.88 170 GLY A O 1
ATOM 1338 N N . ALA A 1 171 ? 3.532 4.999 2.010 1.00 93.25 171 ALA A N 1
ATOM 1339 C CA . ALA A 1 171 ? 3.618 6.420 2.348 1.00 93.25 171 ALA A CA 1
ATOM 1340 C C . ALA A 1 171 ? 2.546 7.267 1.656 1.00 93.25 171 ALA A C 1
ATOM 1342 O O . ALA A 1 171 ? 2.030 8.194 2.273 1.00 93.25 171 ALA A O 1
ATOM 1343 N N . CYS A 1 172 ? 2.202 6.947 0.405 1.00 93.56 172 CYS A N 1
ATOM 1344 C CA . CYS A 1 172 ? 1.128 7.630 -0.311 1.00 93.56 172 CYS A CA 1
ATOM 1345 C C . CYS A 1 172 ? -0.213 7.434 0.403 1.00 93.56 172 CYS A C 1
ATOM 1347 O O . CYS A 1 172 ? -0.917 8.414 0.619 1.00 93.56 172 CYS A O 1
ATOM 1349 N N . TYR A 1 173 ? -0.520 6.217 0.865 1.00 90.12 173 TYR A N 1
ATOM 1350 C CA . TYR A 1 173 ? -1.719 5.954 1.668 1.00 90.12 173 TYR A CA 1
ATOM 1351 C C . TYR A 1 173 ? -1.750 6.784 2.966 1.00 90.12 173 TYR A C 1
ATOM 1353 O O . TYR A 1 173 ? -2.734 7.464 3.246 1.00 90.12 173 TYR A O 1
ATOM 1361 N N . LEU A 1 174 ? -0.642 6.845 3.720 1.00 87.06 174 LEU A N 1
ATOM 1362 C CA . LEU A 1 174 ? -0.558 7.670 4.943 1.00 87.06 174 LEU A CA 1
ATOM 1363 C C . LEU A 1 174 ? -0.697 9.180 4.690 1.00 87.06 174 LEU A C 1
ATOM 1365 O O . LEU A 1 174 ? -0.853 9.944 5.641 1.00 87.06 174 LEU A O 1
ATOM 1369 N N . ARG A 1 175 ? -0.565 9.634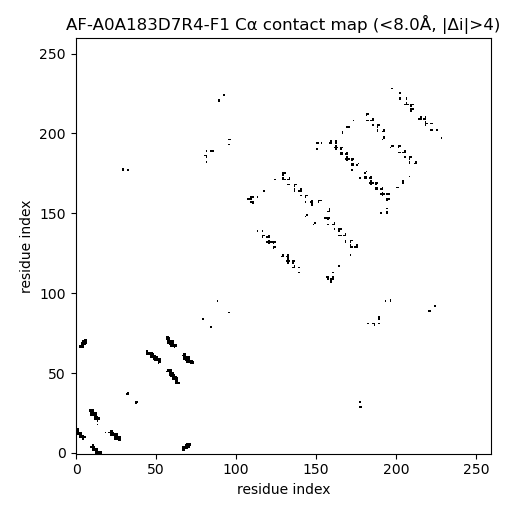 3.439 1.00 89.69 175 ARG A N 1
ATOM 1370 C CA . ARG A 1 175 ? -0.723 11.043 3.055 1.00 89.69 175 ARG A CA 1
ATOM 1371 C C . ARG A 1 175 ? -2.081 11.339 2.439 1.00 89.69 175 ARG A C 1
ATOM 1373 O O . ARG A 1 175 ? -2.608 12.418 2.687 1.00 89.69 175 ARG A O 1
ATOM 1380 N N . ARG A 1 176 ? -2.645 10.386 1.698 1.00 87.75 176 ARG A N 1
ATOM 1381 C CA . ARG A 1 176 ? -3.985 10.472 1.116 1.00 87.75 176 ARG A CA 1
ATOM 1382 C C . ARG A 1 176 ? -5.076 10.459 2.189 1.00 87.75 176 ARG A C 1
ATOM 1384 O O . ARG A 1 176 ? -6.040 11.204 2.055 1.00 87.75 176 ARG A O 1
ATOM 1391 N N . LEU A 1 177 ? -4.855 9.731 3.290 1.00 80.62 177 LEU A N 1
ATOM 1392 C CA . LEU A 1 177 ? -5.693 9.769 4.500 1.00 80.62 177 LEU A CA 1
ATOM 1393 C C . LEU A 1 177 ? -7.163 9.430 4.242 1.00 80.62 177 LEU A C 1
ATOM 1395 O O . LEU A 1 177 ? -8.057 9.973 4.894 1.00 80.62 177 LEU A O 1
ATOM 1399 N N . TRP A 1 178 ? -7.412 8.545 3.291 1.00 80.31 178 TRP A N 1
ATOM 1400 C CA . TRP A 1 178 ? -8.745 8.037 3.078 1.00 80.31 178 TRP A CA 1
ATOM 1401 C C . TRP A 1 178 ? -9.092 6.892 4.047 1.00 80.31 178 TRP A C 1
ATOM 1403 O O . TRP A 1 178 ? -8.213 6.281 4.664 1.00 80.31 178 TRP A O 1
ATOM 1413 N N . ASP A 1 179 ? -10.382 6.592 4.201 1.00 72.38 179 ASP A N 1
ATOM 1414 C CA . ASP A 1 179 ? -10.830 5.498 5.064 1.00 72.38 179 ASP A CA 1
ATOM 1415 C C . ASP A 1 179 ? -10.234 4.159 4.599 1.00 72.38 179 ASP A C 1
ATOM 1417 O O . ASP A 1 179 ? -10.369 3.753 3.449 1.00 72.38 179 ASP A O 1
ATOM 1421 N N . GLY A 1 180 ? -9.536 3.472 5.506 1.00 76.56 180 GLY A N 1
ATOM 1422 C CA . GLY A 1 180 ? -8.826 2.224 5.205 1.00 76.56 180 GLY A CA 1
ATOM 1423 C C . GLY A 1 180 ? -7.394 2.396 4.681 1.00 76.56 180 GLY A C 1
ATOM 1424 O O . GLY A 1 180 ? -6.632 1.427 4.726 1.00 76.56 180 GLY A O 1
ATOM 1425 N N . ASP A 1 181 ? -6.964 3.605 4.297 1.00 83.38 181 ASP A N 1
ATOM 1426 C CA . ASP A 1 181 ? -5.601 3.846 3.790 1.00 83.38 181 ASP A CA 1
ATOM 1427 C C . ASP A 1 181 ? -4.529 3.482 4.813 1.00 83.38 181 ASP A C 1
ATOM 1429 O O . ASP A 1 181 ? -3.506 2.890 4.476 1.00 83.38 181 ASP A O 1
ATOM 1433 N N . VAL A 1 182 ? -4.758 3.800 6.086 1.00 83.62 182 VAL A N 1
ATOM 1434 C CA . VAL A 1 182 ? -3.798 3.485 7.151 1.00 83.62 182 VAL A CA 1
ATOM 1435 C C . VAL A 1 182 ? -3.588 1.969 7.263 1.00 83.62 182 VAL A C 1
ATOM 1437 O O . VAL A 1 182 ? -2.461 1.504 7.437 1.00 83.62 182 VAL A O 1
ATOM 1440 N N . TYR A 1 183 ? -4.654 1.183 7.097 1.00 83.19 183 TYR A N 1
ATOM 1441 C CA . TYR A 1 183 ? -4.576 -0.275 7.113 1.00 83.19 183 TYR A CA 1
ATOM 1442 C C . TYR A 1 183 ? -3.903 -0.825 5.846 1.00 83.19 183 TYR A C 1
ATOM 1444 O O . TYR A 1 183 ? -3.004 -1.662 5.944 1.00 83.19 183 TYR A O 1
ATOM 1452 N N . ALA A 1 184 ? -4.257 -0.302 4.666 1.00 85.31 184 ALA A N 1
ATOM 1453 C CA . ALA A 1 184 ? -3.601 -0.649 3.403 1.00 85.31 184 ALA A CA 1
ATOM 1454 C C . ALA A 1 184 ? -2.093 -0.331 3.431 1.00 85.31 184 ALA A C 1
ATOM 1456 O O . ALA A 1 184 ? -1.268 -1.134 2.989 1.00 85.31 184 ALA A O 1
ATOM 1457 N N . SER A 1 185 ? -1.726 0.805 4.028 1.00 91.12 185 SER A N 1
ATOM 1458 C CA . SER A 1 185 ? -0.338 1.185 4.283 1.00 91.12 185 SER A CA 1
ATOM 1459 C C . SER A 1 185 ? 0.373 0.165 5.160 1.00 91.12 185 SER A C 1
ATOM 1461 O O . SER A 1 185 ? 1.463 -0.291 4.815 1.00 91.12 185 SER A O 1
ATOM 1463 N N . LEU A 1 186 ? -0.248 -0.235 6.273 1.00 89.00 186 LEU A N 1
ATOM 1464 C CA . LEU A 1 186 ? 0.339 -1.200 7.195 1.00 89.00 186 LEU A CA 1
ATOM 1465 C C . LEU A 1 186 ? 0.635 -2.540 6.503 1.00 89.00 186 LEU A C 1
ATOM 1467 O O . LEU A 1 186 ? 1.713 -3.091 6.713 1.00 89.00 186 LEU A O 1
ATOM 1471 N N . ILE A 1 187 ? -0.259 -3.033 5.640 1.00 89.19 187 ILE A N 1
ATOM 1472 C CA . ILE A 1 187 ? -0.029 -4.261 4.857 1.00 89.19 187 ILE A CA 1
ATOM 1473 C C . ILE A 1 187 ? 1.226 -4.133 3.982 1.00 89.19 187 ILE A C 1
ATOM 1475 O O . ILE A 1 187 ? 2.115 -4.989 4.043 1.00 89.19 187 ILE A O 1
ATOM 1479 N N . ASP A 1 188 ? 1.325 -3.056 3.199 1.00 92.06 188 ASP A N 1
ATOM 1480 C CA . ASP A 1 188 ? 2.474 -2.819 2.317 1.00 92.06 188 ASP A CA 1
ATOM 1481 C C . ASP A 1 188 ? 3.782 -2.708 3.101 1.00 92.06 188 ASP A C 1
ATOM 1483 O O . ASP A 1 188 ? 4.805 -3.278 2.713 1.00 92.06 188 ASP A O 1
ATOM 1487 N N . LEU A 1 189 ? 3.751 -2.001 4.228 1.00 92.88 189 LEU A N 1
ATOM 1488 C CA . LEU A 1 189 ? 4.923 -1.774 5.060 1.00 92.88 189 LEU A CA 1
ATOM 1489 C C . LEU A 1 189 ? 5.387 -3.043 5.775 1.00 92.88 189 LEU A C 1
ATOM 1491 O O . LEU A 1 189 ? 6.588 -3.292 5.843 1.00 92.88 189 LEU A O 1
ATOM 1495 N N . LEU A 1 190 ? 4.469 -3.874 6.271 1.00 89.75 190 LEU A N 1
ATOM 1496 C CA . LEU A 1 190 ? 4.822 -5.165 6.866 1.00 89.75 190 LEU A CA 1
ATOM 1497 C C . LEU A 1 190 ? 5.437 -6.104 5.836 1.00 89.75 190 LEU A C 1
ATOM 1499 O O . LEU A 1 190 ? 6.372 -6.841 6.146 1.00 89.75 190 LEU A O 1
ATOM 1503 N N . ARG A 1 191 ? 4.947 -6.060 4.597 1.00 89.62 191 ARG A N 1
ATOM 1504 C CA . ARG A 1 191 ? 5.547 -6.820 3.505 1.00 89.62 191 ARG A CA 1
ATOM 1505 C C . ARG A 1 191 ? 6.933 -6.288 3.144 1.00 89.62 191 ARG A C 1
ATOM 1507 O O . ARG A 1 191 ? 7.853 -7.087 3.008 1.00 89.62 191 ARG A O 1
ATOM 1514 N N . ALA A 1 192 ? 7.108 -4.970 3.062 1.00 91.06 192 ALA A N 1
ATOM 1515 C CA . ALA A 1 192 ? 8.420 -4.358 2.860 1.00 91.06 192 ALA A CA 1
ATOM 1516 C C . ALA A 1 192 ? 9.403 -4.741 3.981 1.00 91.06 192 ALA A C 1
ATOM 1518 O O . ALA A 1 192 ? 10.548 -5.076 3.700 1.00 91.06 192 ALA A O 1
ATOM 1519 N N . LEU A 1 193 ? 8.937 -4.785 5.233 1.00 87.31 193 LEU A N 1
ATOM 1520 C CA . LEU A 1 193 ? 9.744 -5.193 6.382 1.00 87.31 193 LEU A CA 1
ATOM 1521 C C . LEU A 1 193 ? 10.180 -6.665 6.311 1.00 87.31 193 LEU A C 1
ATOM 1523 O O . LEU A 1 193 ? 11.305 -6.978 6.686 1.00 87.31 193 LEU A O 1
ATOM 1527 N N . LYS A 1 194 ? 9.313 -7.563 5.822 1.00 85.88 194 LYS A N 1
ATOM 1528 C CA . LYS A 1 194 ? 9.666 -8.977 5.589 1.00 85.88 194 LYS A CA 1
ATOM 1529 C C . LYS A 1 194 ? 10.742 -9.132 4.508 1.00 85.88 194 LYS A C 1
ATOM 1531 O O . LYS A 1 194 ? 11.533 -10.063 4.587 1.00 85.88 194 LYS A O 1
ATOM 1536 N N . ILE A 1 195 ? 10.755 -8.247 3.508 1.00 87.38 195 ILE A N 1
ATOM 1537 C CA . ILE A 1 195 ? 11.757 -8.255 2.433 1.00 87.38 195 ILE A CA 1
ATOM 1538 C C . ILE A 1 195 ? 13.086 -7.680 2.932 1.00 87.38 195 ILE A C 1
ATOM 1540 O O . ILE A 1 195 ? 14.125 -8.300 2.736 1.00 87.38 195 ILE A O 1
ATOM 1544 N N . GLU A 1 196 ? 13.051 -6.512 3.580 1.00 84.31 196 GLU A N 1
ATOM 1545 C CA . GLU A 1 196 ? 14.239 -5.836 4.107 1.00 84.31 196 GLU A CA 1
ATOM 1546 C C . GLU A 1 196 ? 14.025 -5.391 5.567 1.00 84.31 196 GLU A C 1
ATOM 1548 O O . GLU A 1 196 ? 13.558 -4.273 5.835 1.00 84.31 196 GLU A O 1
ATOM 1553 N N . PRO A 1 197 ? 14.412 -6.235 6.543 1.00 82.31 197 PRO A N 1
ATOM 1554 C CA . PRO A 1 197 ? 14.236 -5.946 7.964 1.00 82.31 197 PRO A CA 1
ATOM 1555 C C . PRO A 1 197 ? 15.006 -4.718 8.459 1.00 82.31 197 PRO A C 1
ATOM 1557 O O . PRO A 1 197 ? 14.664 -4.166 9.507 1.00 82.31 197 PRO A O 1
ATOM 1560 N N . ARG A 1 198 ? 16.050 -4.260 7.752 1.00 76.38 198 ARG A N 1
ATOM 1561 C CA . ARG A 1 198 ? 16.886 -3.128 8.194 1.00 76.38 198 ARG A CA 1
ATOM 1562 C C . ARG A 1 198 ? 16.403 -1.775 7.663 1.00 76.38 198 ARG A C 1
ATOM 1564 O O . ARG A 1 198 ? 17.028 -0.751 7.944 1.00 76.38 198 ARG A O 1
ATOM 1571 N N . HIS A 1 199 ? 15.285 -1.722 6.936 1.00 80.81 199 HIS A N 1
ATOM 1572 C CA . HIS A 1 199 ? 14.808 -0.486 6.317 1.00 80.81 199 HIS A CA 1
ATOM 1573 C C . HIS A 1 199 ? 14.206 0.505 7.335 1.00 80.81 199 HIS A C 1
ATOM 1575 O O . HIS A 1 199 ? 13.015 0.476 7.646 1.00 80.81 199 HIS A O 1
ATOM 1581 N N . SER A 1 200 ? 14.996 1.482 7.792 1.00 79.94 200 SER A N 1
ATOM 1582 C CA . SER A 1 200 ? 14.598 2.463 8.823 1.00 79.94 200 SER A CA 1
ATOM 1583 C C . SER A 1 200 ? 13.299 3.228 8.519 1.00 79.94 200 SER A C 1
ATOM 1585 O O . SER A 1 200 ? 12.437 3.342 9.390 1.00 79.94 200 SER A O 1
ATOM 1587 N N . LYS A 1 201 ? 13.097 3.704 7.278 1.00 82.12 201 LYS A N 1
ATOM 1588 C CA . LYS A 1 201 ? 11.856 4.430 6.922 1.00 82.12 201 LYS A CA 1
ATOM 1589 C C . LYS A 1 201 ? 10.604 3.549 6.996 1.00 82.12 201 LYS A C 1
ATOM 1591 O O . LYS A 1 201 ? 9.532 4.067 7.288 1.00 82.12 201 LYS A O 1
ATOM 1596 N N . VAL A 1 202 ? 10.726 2.243 6.740 1.00 88.25 202 VAL A N 1
ATOM 1597 C CA . VAL A 1 202 ? 9.601 1.303 6.832 1.00 88.25 202 VAL A CA 1
ATOM 1598 C C . VAL A 1 202 ? 9.198 1.153 8.293 1.00 88.25 202 VAL A C 1
ATOM 1600 O O . VAL A 1 202 ? 8.027 1.335 8.604 1.00 88.25 202 VAL A O 1
ATOM 1603 N N . HIS A 1 203 ? 10.160 0.960 9.202 1.00 85.94 203 HIS A N 1
ATOM 1604 C CA . HIS A 1 203 ? 9.903 0.917 10.649 1.00 85.94 203 HIS A CA 1
ATOM 1605 C C . HIS A 1 203 ? 9.154 2.149 11.151 1.00 85.94 203 HIS A C 1
ATOM 1607 O O . HIS A 1 203 ? 8.110 2.020 11.788 1.00 85.94 203 HIS A O 1
ATOM 1613 N N . TYR A 1 204 ? 9.647 3.345 10.818 1.00 84.75 204 TYR A N 1
ATOM 1614 C CA . TYR A 1 204 ? 8.988 4.595 11.202 1.00 84.75 204 TYR A CA 1
ATOM 1615 C C . TYR A 1 204 ? 7.542 4.660 10.688 1.00 84.75 204 TYR A C 1
ATOM 1617 O O . TYR A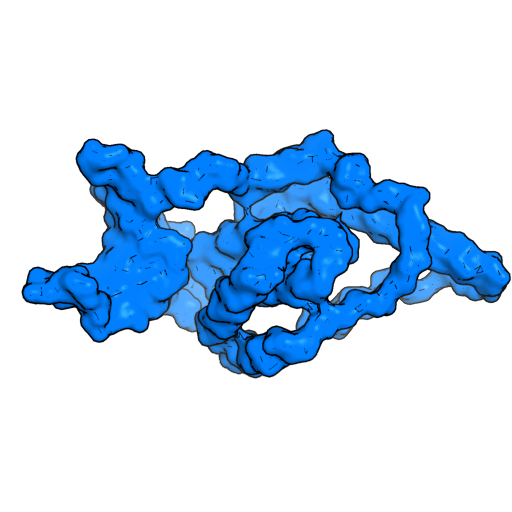 1 204 ? 6.622 4.974 11.446 1.00 84.75 204 TYR A O 1
ATOM 1625 N N . ARG A 1 205 ? 7.326 4.317 9.412 1.00 89.12 205 ARG A N 1
ATOM 1626 C CA . ARG A 1 205 ? 5.993 4.328 8.796 1.00 89.12 205 ARG A CA 1
ATOM 1627 C C . ARG A 1 205 ? 5.055 3.293 9.434 1.00 89.12 205 ARG A C 1
ATOM 1629 O O . ARG A 1 205 ? 3.884 3.608 9.610 1.00 89.12 205 ARG A O 1
ATOM 1636 N N . ILE A 1 206 ? 5.549 2.117 9.840 1.00 90.06 206 ILE A N 1
ATOM 1637 C CA . ILE A 1 206 ? 4.753 1.107 10.566 1.00 90.06 206 ILE A CA 1
ATOM 1638 C C . ILE A 1 206 ? 4.307 1.652 11.922 1.00 90.06 206 ILE A C 1
ATOM 1640 O O . ILE A 1 206 ? 3.131 1.561 12.266 1.00 90.06 206 ILE A O 1
ATOM 1644 N N . VAL A 1 207 ? 5.231 2.239 12.690 1.00 87.94 207 VAL A N 1
ATOM 1645 C CA . VAL A 1 207 ? 4.909 2.835 13.996 1.00 87.94 207 VAL A CA 1
ATOM 1646 C C . VAL A 1 207 ? 3.853 3.928 13.830 1.00 87.94 207 VAL A C 1
ATOM 1648 O O . VAL A 1 207 ? 2.873 3.936 14.572 1.00 87.94 207 VAL A O 1
ATOM 1651 N N . LYS A 1 208 ? 4.008 4.797 12.823 1.00 86.69 208 LYS A N 1
ATOM 1652 C CA . LYS A 1 208 ? 3.019 5.829 12.498 1.00 86.69 208 LYS A CA 1
ATOM 1653 C C . LYS A 1 208 ? 1.649 5.229 12.162 1.00 86.69 208 LYS A C 1
ATOM 1655 O O . LYS A 1 208 ? 0.667 5.606 12.788 1.00 86.69 208 LYS A O 1
ATOM 1660 N N . ALA A 1 209 ? 1.595 4.252 11.256 1.00 87.38 209 ALA A N 1
ATOM 1661 C CA . ALA A 1 209 ? 0.346 3.590 10.881 1.00 87.38 209 ALA A CA 1
ATOM 1662 C C . ALA A 1 209 ? -0.361 2.951 12.092 1.00 87.38 209 ALA A C 1
ATOM 1664 O O . ALA A 1 209 ? -1.577 3.033 12.223 1.00 87.38 209 ALA A O 1
ATOM 1665 N N . LEU A 1 210 ? 0.388 2.354 13.024 1.00 86.00 210 LEU A N 1
ATOM 1666 C CA . LEU A 1 210 ? -0.188 1.771 14.241 1.00 86.00 210 LEU A CA 1
ATOM 1667 C C . LEU A 1 210 ? -0.717 2.820 15.219 1.00 86.00 210 LEU A C 1
ATOM 1669 O O . LEU A 1 210 ? -1.726 2.568 15.873 1.00 86.00 210 LEU A O 1
ATOM 1673 N N . ILE A 1 211 ? -0.062 3.976 15.325 1.00 83.75 211 ILE A N 1
ATOM 1674 C CA . ILE A 1 211 ? -0.563 5.105 16.121 1.00 83.75 211 ILE A CA 1
ATOM 1675 C C . ILE A 1 211 ? -1.875 5.622 15.523 1.00 83.75 211 ILE A C 1
ATOM 1677 O O . ILE A 1 211 ? -2.842 5.798 16.265 1.00 83.75 211 ILE A O 1
ATOM 1681 N N . ASP A 1 212 ? -1.930 5.778 14.199 1.00 81.00 212 ASP A N 1
ATOM 1682 C CA . ASP A 1 212 ? -3.127 6.221 13.476 1.00 81.00 212 ASP A CA 1
ATOM 1683 C C . ASP A 1 212 ? -4.285 5.204 13.625 1.00 81.00 212 ASP A C 1
ATOM 1685 O O . ASP A 1 212 ? -5.443 5.592 13.777 1.00 81.00 212 ASP A O 1
ATOM 1689 N N . LEU A 1 213 ? -3.977 3.901 13.707 1.00 82.12 213 LEU A N 1
ATOM 1690 C CA . LEU A 1 213 ? -4.933 2.826 14.035 1.00 82.12 213 LEU A CA 1
ATOM 1691 C C . LEU A 1 213 ? -5.241 2.686 15.539 1.00 82.12 213 LEU A C 1
ATOM 1693 O O . LEU A 1 213 ? -5.955 1.761 15.931 1.00 82.12 213 LEU A O 1
ATOM 1697 N N . LYS A 1 214 ? -4.695 3.556 16.399 1.00 82.88 214 LYS A N 1
ATOM 1698 C CA . LYS A 1 214 ? -4.830 3.508 17.871 1.00 82.88 214 LYS A CA 1
ATOM 1699 C C . LYS A 1 214 ? -4.299 2.213 18.514 1.00 82.88 214 LYS A C 1
ATOM 1701 O O . LYS A 1 214 ? -4.626 1.881 19.652 1.00 82.88 214 LYS A O 1
ATOM 1706 N N . GLN A 1 215 ? -3.423 1.491 17.819 1.00 80.69 215 GLN A N 1
ATOM 1707 C CA . GLN A 1 215 ? -2.760 0.267 18.279 1.00 80.69 215 GLN A CA 1
ATOM 1708 C C . GLN A 1 215 ? -1.462 0.590 19.044 1.00 80.69 215 GLN A C 1
ATOM 1710 O O . GLN A 1 215 ? -0.372 0.114 18.711 1.00 80.69 215 GLN A O 1
ATOM 1715 N N . TYR A 1 216 ? -1.559 1.410 20.095 1.00 82.56 216 TYR A N 1
ATOM 1716 C CA . TYR A 1 216 ? -0.398 1.975 20.805 1.00 82.56 216 TYR A CA 1
ATOM 1717 C C . TYR A 1 216 ? 0.533 0.920 21.421 1.00 82.56 216 TYR A C 1
ATOM 1719 O O . TYR A 1 216 ? 1.756 1.070 21.395 1.00 82.56 216 TYR A O 1
ATOM 1727 N N . ASN A 1 217 ? -0.032 -0.175 21.938 1.00 79.62 217 ASN A N 1
ATOM 1728 C CA . ASN A 1 217 ? 0.745 -1.275 22.516 1.00 79.62 217 ASN A CA 1
ATOM 1729 C C . ASN A 1 217 ? 1.651 -1.935 21.470 1.00 79.62 217 ASN A C 1
ATOM 1731 O O . ASN A 1 217 ? 2.804 -2.258 21.754 1.00 79.62 217 ASN A O 1
ATOM 1735 N N . MET A 1 218 ? 1.143 -2.105 20.249 1.00 82.25 218 MET A N 1
ATOM 1736 C CA . MET A 1 218 ? 1.898 -2.687 19.142 1.00 82.25 218 MET A CA 1
ATOM 1737 C C . MET A 1 218 ? 2.947 -1.707 18.612 1.00 82.25 218 MET A C 1
ATOM 1739 O O . MET A 1 218 ? 4.093 -2.099 18.393 1.00 82.25 218 MET A O 1
ATOM 1743 N N . ALA A 1 219 ? 2.590 -0.424 18.495 1.00 82.19 219 ALA A N 1
ATOM 1744 C CA . ALA A 1 219 ? 3.520 0.633 18.103 1.00 82.19 219 ALA A CA 1
ATOM 1745 C C . ALA A 1 219 ? 4.737 0.701 19.043 1.00 82.19 219 ALA A C 1
ATOM 1747 O O . ALA A 1 219 ? 5.876 0.771 18.579 1.00 82.19 219 ALA A O 1
ATOM 1748 N N . ARG A 1 220 ? 4.509 0.603 20.363 1.00 79.88 220 ARG A N 1
ATOM 1749 C CA . ARG A 1 220 ? 5.578 0.571 21.373 1.00 79.88 220 ARG A CA 1
ATOM 1750 C C . ARG A 1 220 ? 6.504 -0.629 21.183 1.00 79.88 220 ARG A C 1
ATOM 1752 O O . ARG A 1 220 ? 7.711 -0.442 21.080 1.00 79.88 220 ARG A O 1
ATOM 1759 N N . LYS A 1 221 ? 5.944 -1.837 21.052 1.00 84.06 221 LYS A N 1
ATOM 1760 C CA . LYS A 1 221 ? 6.727 -3.070 20.856 1.00 84.06 221 LYS A CA 1
ATOM 1761 C C . LYS A 1 221 ? 7.637 -2.995 19.624 1.00 84.06 221 LYS A C 1
ATOM 1763 O O . LYS A 1 221 ? 8.802 -3.371 19.707 1.00 84.06 221 LYS A O 1
ATOM 1768 N N . ILE A 1 222 ? 7.137 -2.473 18.501 1.00 81.88 222 ILE A N 1
ATOM 1769 C CA . ILE A 1 222 ? 7.946 -2.296 17.281 1.00 81.88 222 ILE A CA 1
ATOM 1770 C C . ILE A 1 222 ? 8.998 -1.207 17.458 1.00 81.88 222 ILE A C 1
ATOM 1772 O O . ILE A 1 222 ? 10.132 -1.378 17.018 1.00 81.88 222 ILE A O 1
ATOM 1776 N N . SER A 1 223 ? 8.648 -0.094 18.107 1.00 79.94 223 SER A N 1
ATOM 1777 C CA . SER A 1 223 ? 9.609 0.974 18.392 1.00 79.94 223 SER A CA 1
ATOM 1778 C C . SER A 1 223 ? 10.782 0.457 19.227 1.00 79.94 223 SER A C 1
ATOM 1780 O O . SER A 1 223 ? 11.936 0.757 18.920 1.00 79.94 223 SER A O 1
ATOM 1782 N N . ASP A 1 224 ? 10.508 -0.372 20.233 1.00 78.31 224 ASP A N 1
ATOM 1783 C CA . ASP A 1 224 ? 11.544 -0.960 21.078 1.00 78.31 224 ASP A CA 1
ATOM 1784 C C . ASP A 1 224 ? 12.375 -2.004 20.320 1.00 78.31 224 ASP A C 1
ATOM 1786 O O . ASP A 1 224 ? 13.605 -1.981 20.413 1.00 78.31 224 ASP A O 1
ATOM 1790 N N . LEU A 1 225 ? 11.745 -2.829 19.474 1.00 74.94 225 LEU A N 1
ATOM 1791 C CA . LEU A 1 225 ? 12.452 -3.728 18.555 1.00 74.94 225 LEU A CA 1
ATOM 1792 C C . LEU A 1 225 ? 13.406 -2.952 17.629 1.00 74.94 225 LEU A C 1
ATOM 1794 O O . LEU A 1 225 ? 14.562 -3.336 17.443 1.00 74.94 225 LEU A O 1
ATOM 1798 N N . PHE A 1 226 ? 12.959 -1.814 17.094 1.00 71.12 226 PHE A N 1
ATOM 1799 C CA . PHE A 1 226 ? 13.774 -0.972 16.224 1.00 71.12 226 PHE A CA 1
ATOM 1800 C C . PHE A 1 226 ? 14.917 -0.271 16.970 1.00 71.12 226 PHE A C 1
ATOM 1802 O O . PHE A 1 226 ? 16.024 -0.200 16.440 1.00 71.12 226 PHE A O 1
ATOM 1809 N N . LYS A 1 227 ? 14.709 0.196 18.211 1.00 67.00 227 LYS A N 1
ATOM 1810 C CA . LYS A 1 227 ? 15.798 0.731 19.056 1.00 67.00 227 LYS A CA 1
ATOM 1811 C C . LYS A 1 227 ? 16.888 -0.313 19.290 1.00 67.00 227 LYS A C 1
ATOM 1813 O O . LYS A 1 227 ? 18.068 0.036 19.285 1.00 67.00 227 LYS A O 1
ATOM 1818 N N . VAL A 1 228 ? 16.510 -1.579 19.475 1.00 56.28 228 VAL A N 1
ATOM 1819 C CA . VAL A 1 228 ? 17.465 -2.693 19.569 1.00 56.28 228 VAL A CA 1
ATOM 1820 C C . VAL A 1 228 ? 18.213 -2.859 18.244 1.00 56.28 228 VAL A C 1
ATOM 1822 O O . VAL A 1 228 ? 19.442 -2.864 18.255 1.00 56.28 228 VAL A O 1
ATOM 1825 N N . CYS A 1 229 ? 17.519 -2.871 17.102 1.00 53.97 229 CYS A N 1
ATOM 1826 C CA . CYS A 1 229 ? 18.163 -2.929 15.783 1.00 53.97 229 CYS A CA 1
ATOM 1827 C C . CYS A 1 229 ? 19.115 -1.752 15.521 1.00 53.97 229 CYS A C 1
ATOM 1829 O O . CYS A 1 229 ? 20.218 -1.973 15.029 1.00 53.97 229 CYS A O 1
ATOM 1831 N N . LEU A 1 230 ? 18.743 -0.519 15.882 1.00 55.09 230 LEU A N 1
ATOM 1832 C CA . LEU A 1 230 ? 19.603 0.663 15.773 1.00 55.09 230 LEU A CA 1
ATOM 1833 C C . LEU A 1 230 ? 20.839 0.542 16.659 1.00 55.09 230 LEU A C 1
ATOM 1835 O O . LEU A 1 230 ? 21.934 0.813 16.183 1.00 55.09 230 LEU A O 1
ATOM 1839 N N . LYS A 1 231 ? 20.695 0.106 17.917 1.00 51.41 231 LYS A N 1
ATOM 1840 C CA . LYS A 1 231 ? 21.837 -0.128 18.817 1.00 51.41 231 LYS A CA 1
ATOM 1841 C C . LYS A 1 231 ? 22.774 -1.203 18.274 1.00 51.41 231 LYS A C 1
ATOM 1843 O O . LYS A 1 231 ? 23.983 -1.021 18.351 1.00 51.41 231 LYS A O 1
ATOM 1848 N N . VAL A 1 232 ? 22.242 -2.277 17.688 1.00 47.62 232 VAL A N 1
ATOM 1849 C CA . VAL A 1 232 ? 23.039 -3.326 17.032 1.00 47.62 232 VAL A CA 1
ATOM 1850 C C . VAL A 1 232 ? 23.747 -2.768 15.794 1.00 47.62 232 VAL A C 1
ATOM 1852 O O . VAL A 1 232 ? 24.950 -2.966 15.644 1.00 47.62 232 VAL A O 1
ATOM 1855 N N . LEU A 1 233 ? 23.056 -1.996 14.948 1.00 44.56 233 LEU A N 1
ATOM 1856 C CA . LEU A 1 233 ? 23.653 -1.349 13.775 1.00 44.56 233 LEU A CA 1
ATOM 1857 C C . LEU A 1 233 ? 24.750 -0.352 14.181 1.00 44.56 233 LEU A C 1
ATOM 1859 O O . LEU A 1 233 ? 25.821 -0.329 13.575 1.00 44.56 233 LEU A O 1
ATOM 1863 N N . PHE A 1 234 ? 24.511 0.438 15.231 1.00 42.75 234 PHE A N 1
ATOM 1864 C CA . PHE A 1 234 ? 25.463 1.408 15.765 1.00 42.75 234 PHE A CA 1
ATOM 1865 C C . PHE A 1 234 ? 26.659 0.693 16.384 1.00 42.75 234 PHE A C 1
ATOM 1867 O O . PHE A 1 234 ? 27.778 1.002 16.010 1.00 42.75 234 PHE A O 1
ATOM 1874 N N . TYR A 1 235 ? 26.454 -0.327 17.221 1.00 34.53 235 TYR A N 1
ATOM 1875 C CA . TYR A 1 235 ? 27.526 -1.153 17.787 1.00 34.53 235 TYR A CA 1
ATOM 1876 C C . TYR A 1 235 ? 28.392 -1.797 16.694 1.00 34.53 235 TYR A C 1
ATOM 1878 O O . TYR A 1 235 ? 29.616 -1.764 16.784 1.00 34.53 235 TYR A O 1
ATOM 1886 N N . MET A 1 236 ? 27.789 -2.301 15.613 1.00 36.72 236 MET A N 1
ATOM 1887 C CA . MET A 1 236 ? 28.522 -2.901 14.492 1.00 36.72 236 MET A CA 1
ATOM 1888 C C . MET A 1 236 ? 29.280 -1.861 13.655 1.00 36.72 236 MET A C 1
ATOM 1890 O O . MET A 1 236 ? 30.438 -2.079 13.299 1.00 36.72 236 MET A O 1
ATOM 1894 N N . THR A 1 237 ? 28.672 -0.704 13.382 1.00 37.62 237 THR A N 1
ATOM 1895 C CA . THR A 1 237 ? 29.322 0.401 12.651 1.00 37.62 237 THR A CA 1
ATOM 1896 C C . THR A 1 237 ? 30.444 1.027 13.485 1.00 37.62 237 THR A C 1
ATOM 1898 O O . THR A 1 237 ? 31.500 1.379 12.959 1.00 37.62 237 THR A O 1
ATOM 1901 N N . PHE A 1 238 ? 30.246 1.103 14.801 1.00 30.39 238 PHE A N 1
ATOM 1902 C CA . PHE A 1 238 ? 31.178 1.643 15.784 1.00 30.39 238 PHE A CA 1
ATOM 1903 C C . PHE A 1 238 ? 32.345 0.682 16.036 1.00 30.39 238 PHE A C 1
ATOM 1905 O O . PHE A 1 238 ? 33.479 1.139 16.037 1.00 30.39 238 PHE A O 1
ATOM 1912 N N . LYS A 1 239 ? 32.131 -0.642 16.105 1.00 33.62 239 LYS A N 1
ATOM 1913 C CA . LYS A 1 239 ? 33.214 -1.648 16.165 1.00 33.62 239 LYS A CA 1
ATOM 1914 C C . LYS A 1 239 ? 34.070 -1.652 14.891 1.00 33.62 239 LYS A C 1
ATOM 1916 O O . LYS A 1 239 ? 35.278 -1.849 14.963 1.00 33.62 239 LYS A O 1
ATOM 1921 N N . ARG A 1 240 ? 33.467 -1.358 13.732 1.00 37.03 240 ARG A N 1
ATOM 1922 C CA . ARG A 1 240 ? 34.194 -1.179 12.464 1.00 37.03 240 ARG A CA 1
ATOM 1923 C C . ARG A 1 240 ? 34.980 0.131 12.396 1.00 37.03 240 ARG A C 1
ATOM 1925 O O . ARG A 1 240 ? 36.068 0.149 11.828 1.00 37.03 240 ARG A O 1
ATOM 1932 N N . LYS A 1 241 ? 34.446 1.214 12.972 1.00 33.41 241 LYS A N 1
ATOM 1933 C CA . LYS A 1 241 ? 35.125 2.517 13.048 1.00 33.41 241 LYS A CA 1
ATOM 1934 C C . LYS A 1 241 ? 36.181 2.581 14.148 1.00 33.41 241 LYS A C 1
ATOM 1936 O O . LYS A 1 241 ? 37.193 3.207 13.917 1.00 33.41 241 LYS A O 1
ATOM 1941 N N . LEU A 1 242 ? 36.035 1.888 15.277 1.00 36.81 242 LEU A N 1
ATOM 1942 C CA . LEU A 1 242 ? 37.030 1.857 16.364 1.00 36.81 242 LEU A CA 1
ATOM 1943 C C . LEU A 1 242 ? 38.327 1.112 16.026 1.00 36.81 242 LEU A C 1
ATOM 1945 O O . LEU A 1 242 ? 39.295 1.239 16.766 1.00 36.81 242 LEU A O 1
ATOM 1949 N N . GLY A 1 243 ? 38.398 0.435 14.877 1.00 39.06 243 GLY A N 1
ATOM 1950 C CA . GLY A 1 243 ? 39.684 0.100 14.254 1.00 39.06 243 GLY A CA 1
ATOM 1951 C C . GLY A 1 243 ? 40.474 1.329 13.769 1.00 39.06 243 GLY A C 1
ATOM 1952 O O . GLY A 1 243 ? 41.610 1.183 13.330 1.00 39.06 243 GLY A O 1
ATOM 1953 N N . ARG A 1 244 ? 39.892 2.537 13.819 1.00 39.97 244 ARG A N 1
ATOM 1954 C CA . ARG A 1 244 ? 40.499 3.835 13.488 1.00 39.97 244 ARG A CA 1
ATOM 1955 C C . ARG A 1 244 ? 39.934 4.899 14.449 1.00 39.97 244 ARG A C 1
ATOM 1957 O O . ARG A 1 244 ? 38.826 5.387 14.270 1.00 39.97 244 ARG A O 1
ATOM 1964 N N . GLY A 1 245 ? 40.663 5.168 15.530 1.00 33.22 245 GLY A N 1
ATOM 1965 C CA . GLY A 1 245 ? 40.175 5.872 16.724 1.00 33.22 245 GLY A CA 1
ATOM 1966 C C . GLY A 1 245 ? 39.601 7.289 16.546 1.00 33.22 245 GLY A C 1
ATOM 1967 O O . GLY A 1 245 ? 39.818 7.951 15.537 1.00 33.22 245 GLY A O 1
ATOM 1968 N N . GLY A 1 246 ? 38.924 7.754 17.608 1.00 32.84 246 GLY A N 1
ATOM 1969 C CA . GLY A 1 246 ? 38.702 9.180 17.891 1.00 32.84 246 GLY A CA 1
ATOM 1970 C C . GLY A 1 246 ? 37.247 9.664 17.986 1.00 32.84 246 GLY A C 1
ATOM 1971 O O . GLY A 1 246 ? 36.701 10.117 16.994 1.00 32.84 246 GLY A O 1
ATOM 1972 N N . LEU A 1 247 ? 36.704 9.627 19.214 1.00 33.66 247 LEU A N 1
ATOM 1973 C CA . LEU A 1 247 ? 35.660 10.465 19.849 1.00 33.66 247 LEU A CA 1
ATOM 1974 C C . LEU A 1 247 ? 34.274 10.707 19.199 1.00 33.66 247 LEU A C 1
ATOM 1976 O O . LEU A 1 247 ? 34.064 10.833 18.001 1.00 33.66 247 LEU A O 1
ATOM 1980 N N . CYS A 1 248 ? 33.294 10.754 20.101 1.00 36.75 248 CYS A N 1
ATOM 1981 C CA . CYS A 1 248 ? 31.873 10.481 19.939 1.00 36.75 248 CYS A CA 1
ATOM 1982 C C . CYS A 1 248 ? 31.111 11.492 20.805 1.00 36.75 248 CYS A C 1
ATOM 1984 O O . CYS A 1 248 ? 31.387 11.473 22.000 1.00 36.75 248 CYS A O 1
ATOM 1986 N N . SER A 1 249 ? 30.203 12.320 20.248 1.00 31.36 249 SER A N 1
ATOM 1987 C CA . SER A 1 249 ? 29.103 12.989 21.001 1.00 31.36 249 SER A CA 1
ATOM 1988 C C . SER A 1 249 ? 28.308 14.100 20.256 1.00 31.36 249 SER A C 1
ATOM 1990 O O . SER A 1 249 ? 28.046 15.130 20.863 1.00 31.36 249 SER A O 1
ATOM 1992 N N . VAL A 1 250 ? 27.876 13.977 18.982 1.00 34.12 250 VAL A N 1
ATOM 1993 C CA . VAL A 1 250 ? 27.047 15.071 18.368 1.00 34.12 250 VAL A CA 1
ATOM 1994 C C . VAL A 1 250 ? 25.847 14.639 17.491 1.00 34.12 250 VAL A C 1
ATOM 1996 O O . VAL A 1 250 ? 25.047 15.466 17.084 1.00 34.12 250 VAL A O 1
ATOM 1999 N N . LEU A 1 251 ? 25.609 13.356 17.201 1.00 34.84 251 LEU A N 1
ATOM 2000 C CA . LEU A 1 251 ? 24.703 13.005 16.082 1.00 34.84 251 LEU A CA 1
ATOM 2001 C C . LEU A 1 251 ? 23.203 12.816 16.393 1.00 34.84 251 LEU A C 1
ATOM 2003 O O . LEU A 1 251 ? 22.461 12.448 15.486 1.00 34.84 251 LEU A O 1
ATOM 2007 N N . PHE A 1 252 ? 22.719 13.067 17.614 1.00 32.78 252 PHE A N 1
ATOM 2008 C CA . PHE A 1 252 ? 21.299 12.825 17.938 1.00 32.78 252 PHE A CA 1
ATOM 2009 C C . PHE A 1 252 ? 20.342 13.995 17.642 1.00 32.78 252 PHE A C 1
ATOM 2011 O O . PHE A 1 252 ? 19.144 13.751 17.533 1.00 32.78 252 PHE A O 1
ATOM 2018 N N . GLU A 1 253 ? 20.826 15.226 17.439 1.00 27.55 253 GLU A N 1
ATOM 2019 C CA . GLU A 1 253 ? 19.942 16.390 17.221 1.00 27.55 253 GLU A CA 1
ATOM 2020 C C . GLU A 1 253 ? 19.602 16.681 15.747 1.00 27.55 253 GLU A C 1
ATOM 2022 O O . GLU A 1 253 ? 18.588 17.314 15.473 1.00 27.55 253 GLU A O 1
ATOM 2027 N N . ASN A 1 254 ? 20.353 16.143 14.779 1.00 26.94 254 ASN A N 1
ATOM 2028 C CA . ASN A 1 254 ? 20.182 16.491 13.356 1.00 26.94 254 ASN A CA 1
ATOM 2029 C C . ASN A 1 254 ? 19.255 15.559 12.551 1.00 26.94 254 ASN A C 1
ATOM 2031 O O . ASN A 1 254 ? 19.075 15.754 11.355 1.00 26.94 254 ASN A O 1
ATOM 2035 N N . LEU A 1 255 ? 18.640 14.546 13.171 1.00 30.77 255 LEU A N 1
ATOM 2036 C CA . LEU A 1 255 ? 17.724 13.625 12.472 1.00 30.77 255 LEU A CA 1
ATOM 2037 C C . LEU A 1 255 ? 16.285 14.157 12.337 1.00 30.77 255 LEU A C 1
ATOM 2039 O O . LEU A 1 255 ? 15.462 13.507 11.698 1.00 30.77 255 LEU A O 1
ATOM 2043 N N . SER A 1 256 ? 15.962 15.317 12.916 1.00 30.28 256 SER A N 1
ATOM 2044 C CA . SER A 1 256 ? 14.630 15.932 12.817 1.00 30.28 256 SER A CA 1
ATOM 2045 C C . SER A 1 256 ? 14.456 16.835 11.587 1.00 30.28 256 SER A C 1
ATOM 2047 O O . SER A 1 256 ? 13.325 17.035 11.149 1.00 30.28 256 SER A O 1
ATOM 2049 N N . SER A 1 257 ? 15.543 17.344 10.998 1.00 27.14 257 SER A N 1
ATOM 2050 C CA . SER A 1 257 ? 15.507 18.386 9.959 1.00 27.14 257 SER A CA 1
ATOM 2051 C C . SER A 1 257 ? 15.547 17.876 8.510 1.00 27.14 257 SER A C 1
ATOM 2053 O O . SER A 1 257 ? 15.202 18.629 7.606 1.00 27.14 257 SER A O 1
ATOM 2055 N N . GLU A 1 258 ? 15.880 16.604 8.263 1.00 26.20 258 GLU A N 1
ATOM 2056 C CA . GLU A 1 258 ? 15.970 16.024 6.902 1.00 26.20 258 GLU A CA 1
ATOM 2057 C C . GLU A 1 258 ? 14.860 14.999 6.574 1.00 26.20 258 GLU A C 1
ATOM 2059 O O . GLU A 1 258 ? 14.976 14.202 5.642 1.00 26.20 258 GLU A O 1
ATOM 2064 N N . LEU A 1 259 ? 13.773 14.978 7.352 1.00 35.88 259 LEU A N 1
ATOM 2065 C CA . LEU A 1 259 ? 12.724 13.946 7.291 1.00 35.88 259 LEU A CA 1
ATOM 2066 C C . LEU A 1 259 ? 11.364 14.444 6.758 1.00 35.88 259 LEU A C 1
ATOM 2068 O O . LEU A 1 259 ? 10.319 13.912 7.144 1.00 35.88 259 LEU A O 1
ATOM 2072 N N . ILE A 1 260 ? 11.394 15.412 5.832 1.00 31.02 260 ILE A N 1
ATOM 2073 C CA . ILE A 1 260 ? 10.271 15.780 4.944 1.00 31.02 260 ILE A CA 1
ATOM 2074 C C . ILE A 1 260 ? 10.527 15.211 3.547 1.00 31.02 260 ILE A C 1
ATOM 2076 O O . ILE A 1 260 ? 11.636 15.427 3.013 1.00 31.02 260 ILE A O 1
#

Foldseek 3Di:
DAWEAEPDQWTFDPDPVDRPDGPDIHRPPPDPVVDVVVPPVPPQQDFPDWDADPVNQWIWTDRPDDHIYIYGCPVCVVPDALVRLLVVCLVCVPVLPDDPDDDDDPPLDADCPCVVLQVVLVVCVVVVVLVVSLVSLVVVLVVLCVVANLQHDAPPNNLSVNLVSLQVSLVSLVSNVDVCSLSSSSVSLSSSCSSPVLDPSSLVSNLVSCVVVVVNVSSVSSVVSVVVVVVVVCVVVVVVCVVPDDDDDDPPPPPVPPPD

Secondary structure (DSSP, 8-state):
-EEEE-SSSSEEEEBTTB-SS-SEEE----S---STTS--TT----EEEEEE-TTSSEEEEEETTTEEEEEESSTTTTSPPHHHHHHHHHH-TTTTSPPS-----S-----GGGHHHHHHHHHHHHTT-HHHHHHHHHHHHHHHHHHH-SSPPTT-TTHHHHHHHHHHHHHHHHHH--TTHHHHHHHHHHHHHHH-TT-HHHHHHHHHHHHHTT-HHHHHHHHHHHHHHHHHHHHHHHHHHTTS------TTSTTSSS--

Solvent-accessible surface area (backbone atoms only — not comparable to full-atom values): 15037 Å² total; per-residue (Å²): 114,47,57,42,33,46,92,51,76,59,22,39,28,25,40,86,91,46,74,91,52,65,75,43,74,40,64,74,77,73,64,82,60,85,38,84,81,61,56,55,95,73,71,74,66,44,75,76,42,77,46,64,47,99,83,66,42,36,37,41,34,32,46,52,85,85,52,39,33,42,38,65,52,63,90,51,64,86,58,67,52,61,65,55,48,48,50,55,49,69,74,43,59,68,83,64,44,79,70,100,66,82,89,74,76,97,70,85,66,53,56,73,86,54,46,66,52,52,53,54,22,48,52,28,45,76,70,67,37,27,66,63,16,36,52,44,30,53,56,50,44,57,56,44,32,76,75,45,46,91,77,44,61,91,89,42,74,53,40,61,42,45,25,50,41,29,36,50,34,19,49,31,26,65,68,61,65,44,95,61,21,45,58,56,15,38,43,31,22,54,52,18,38,74,68,41,69,82,47,64,71,39,55,54,51,42,35,50,30,25,50,76,68,67,38,53,73,58,23,49,54,51,51,53,54,45,53,51,51,49,50,51,51,47,51,53,53,46,61,64,43,61,80,58,77,83,91,84,90,77,80,81,76,67,71,72,81,76,75,124

InterPro domains:
  IPR011990 Tetratricopeptide-like helical domain superfamily [G3DSA:1.25.40.10] (107-230)
  IPR011990 Tetratricopeptide-like helical domain superfamily [SSF48452] (118-221)

Radius of gyration: 21.25 Å; Cα contacts (8 Å, |Δi|>4): 289; chains: 1; bounding box: 67×41×44 Å

pLDDT: mean 70.92, std 20.1, range [26.2, 96.31]

Nearest PDB structures (foldseek):
  3rkv-assembly1_A  TM=7.462E-01  e=3.639E-03  Caenorhabditis elegans
  6px0-assembly1_A  TM=7.554E-01  e=2.964E-02  Homo sapiens
  4apo-assembly1_A  TM=7.399E-01  e=1.587E-01  Homo sapiens
  4apo-assembly2_B  TM=7.385E-01  e=1.673E-01  Homo sapiens
  7zub-assembly1_C  TM=3.914E-01  e=5.833E-03  Homo sapiens

Mean predicted aligned error: 14.26 Å

Sequence (260 aa):
MLAVALNEAPVPLYDRRNIAKPFLVLEPGHLPITDASSRNLFRSLSVTHVGFNSLGNELIVNIGGEQIYIFNILERAHEPDALQSLQSLLANPIKNLPDVGEFMGFENTTTDVFKKERERAKIHFNNNEFTDAINTYSRAILKCEKLCGRIPPPGHKHAMDLCLLLANRGACYLRRLWDGDVYASLIDLLRALKIEPRHSKVHYRIVKALIDLKQYNMARKISDLFKVCLKVLFYMTFKRKLGRGGLCSVLFENLSSELI

Organism: NCBI:txid637853